Protein AF-0000000068717212 (afdb_homodimer)

Foldseek 3Di:
DPPLVVLLVLLCCQAPNPDPDHHQLRLCPPDALCLQCDDDPDPDDQGVQLLLQLLLVLLQVLLCVLVVHDDPPDDDDSCSSPNDDRDNDRVVVVVSSVSSVVSSVSSSVSSVPDDPVRCVPPCNVVSSVVSSVSSNVVSVVSNVSCVVVVNHDPPD/DPPLVVLLVLLCCQAPNPDPDHHQLRLCPPDALCLQCDDDPDPDDQGNQLLLQLLLVLLQVLLCVLVVHDDPPDDDDSCSSPNDDRDNDRVVVVVSSVSSVVSSVSSSVSSVPDDPVRCPPPCNVVSSVVSSVSSNVVSVVSNVSCVVVVNHDPPD

Nearest PDB structures (foldseek):
  8vig-assembly1_A  TM=6.885E-01  e=1.484E+00  Geminocystis sp.
  8vil-assembly2_B  TM=5.535E-01  e=6.857E-01  Crocosphaera subtropica ATCC 51142
  8vil-assembly2_B  TM=6.567E-01  e=5.509E-01  Crocosphaera subtropica ATCC 51142
  8vig-assembly1_A  TM=6.942E-01  e=1.029E+00  Geminocystis sp.
  1lki-assembly1_A  TM=2.574E-01  e=5.282E+00  Mus musculus

Solvent-accessible surface area (backbone atoms only — not comparable to full-atom values): 17329 Å² total; per-residue (Å²): 131,58,69,64,54,54,52,50,52,50,53,38,27,44,33,72,38,67,71,98,50,84,13,40,53,64,60,57,56,91,63,48,20,62,63,26,64,41,67,71,88,69,92,76,71,79,24,47,51,26,50,51,29,34,56,29,47,56,38,41,49,52,35,30,54,75,70,68,41,86,74,85,80,83,63,56,81,76,50,30,36,56,68,59,84,86,56,84,37,51,68,60,42,50,50,53,53,51,49,37,51,48,24,51,52,50,32,51,52,56,56,71,70,55,49,72,69,57,44,69,38,90,55,39,54,60,52,50,49,49,51,47,32,50,45,25,16,52,36,26,35,38,42,50,53,29,47,73,71,69,72,40,76,84,76,125,130,56,70,63,56,54,51,50,51,51,53,38,28,44,32,72,37,68,70,97,50,84,13,40,54,65,60,58,56,91,62,49,20,61,62,27,63,42,67,71,86,71,90,75,68,81,25,47,50,25,51,51,30,33,57,29,48,56,38,43,49,51,36,31,53,75,69,68,41,86,75,83,81,83,63,55,81,77,50,29,34,56,67,59,85,87,56,84,38,51,68,60,41,51,51,54,53,51,49,36,50,48,25,51,52,50,32,52,53,57,55,72,69,56,49,71,70,57,44,68,38,91,54,40,53,60,53,51,50,49,51,46,32,50,45,24,16,50,36,26,33,39,42,50,53,28,48,72,71,68,74,42,76,84,76,126

Sequence (312 aa):
MKRIDLLLNVLDSTFDKESWYAPFKHAIEGLTAEQAMWKPAGETTNTIWENVNHLTYYKERLAANLEGREWTHNLDGNDTFYLTKQSNNDTEWKEVVERSENAQRNLRQVLSAISERELEQNSLEGKLLDIMLHDAYHTGQIIQLRKMQGAWPSKRMKRIDLLLNVLDSTFDKESWYAPFKHAIEGLTAEQAMWKPAGETTNTIWENVNHLTYYKERLAANLEGREWTHNLDGNDTFYLTKQSNNDTEWKEVVERSENAQRNLRQVLSAISERELEQNSLEGKLLDIMLHDAYHTGQIIQLRKMQGAWPSKR

InterPro domains:
  IPR024775 Hercynine oxygenase, DinB-like domain [PF12867] (24-141)
  IPR034660 DinB/YfiT-like putative metalloenzymes [G3DSA:1.20.120.450] (4-150)
  IPR034660 DinB/YfiT-like putative metalloenzymes [SSF109854] (19-151)

Structure (mmCIF, N/CA/C/O backbone):
data_AF-0000000068717212-model_v1
#
loop_
_entity.id
_entity.type
_entity.pdbx_description
1 polymer 'DinB-like domain-containing protein'
#
loop_
_atom_site.group_PDB
_atom_site.id
_atom_site.type_symbol
_atom_site.label_atom_id
_atom_site.label_alt_id
_atom_site.label_comp_id
_atom_site.label_asym_id
_atom_site.label_entity_id
_atom_site.label_seq_id
_atom_site.pdbx_PDB_ins_code
_atom_site.Cartn_x
_atom_site.Cartn_y
_atom_site.Cartn_z
_atom_site.occupancy
_atom_site.B_iso_or_equiv
_atom_site.auth_seq_id
_atom_site.auth_comp_id
_atom_site.auth_asym_id
_atom_site.auth_atom_id
_atom_site.pdbx_PDB_model_num
ATOM 1 N N . MET A 1 1 ? -21.656 -6.84 11.664 1 62.59 1 MET A N 1
ATOM 2 C CA . MET A 1 1 ? -20.922 -5.59 11.82 1 62.59 1 MET A CA 1
ATOM 3 C C . MET A 1 1 ? -21.406 -4.543 10.82 1 62.59 1 MET A C 1
ATOM 5 O O . MET A 1 1 ? -21.719 -4.875 9.68 1 62.59 1 MET A O 1
ATOM 9 N N . LYS A 1 2 ? -21.672 -3.295 11.43 1 83.62 2 LYS A N 1
ATOM 10 C CA . LYS A 1 2 ? -22.016 -2.188 10.539 1 83.62 2 LYS A CA 1
ATOM 11 C C . LYS A 1 2 ? -20.891 -1.904 9.555 1 83.62 2 LYS A C 1
ATOM 13 O O . LYS A 1 2 ? -19.703 -2.096 9.875 1 83.62 2 LYS A O 1
ATOM 18 N N . ARG A 1 3 ? -21.266 -1.625 8.312 1 86 3 ARG A N 1
ATOM 19 C CA . ARG A 1 3 ? -20.312 -1.347 7.246 1 86 3 ARG A CA 1
ATOM 20 C C . ARG A 1 3 ? -19.297 -0.304 7.688 1 86 3 ARG A C 1
ATOM 22 O O . ARG A 1 3 ? -18.094 -0.446 7.414 1 86 3 ARG A O 1
ATOM 29 N N . ILE A 1 4 ? -19.781 0.672 8.414 1 91.19 4 ILE A N 1
ATOM 30 C CA . ILE A 1 4 ? -18.891 1.742 8.852 1 91.19 4 ILE A CA 1
ATOM 31 C C . ILE A 1 4 ? -17.891 1.196 9.867 1 91.19 4 ILE A C 1
ATOM 33 O O . ILE A 1 4 ? -16.734 1.632 9.906 1 91.19 4 ILE A O 1
ATOM 37 N N . ASP A 1 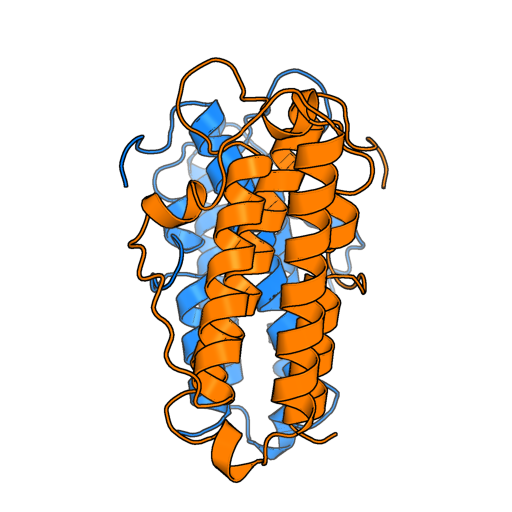5 ? -18.25 0.222 10.641 1 93.19 5 ASP A N 1
ATOM 38 C CA . ASP A 1 5 ? -17.328 -0.382 11.594 1 93.19 5 ASP A CA 1
ATOM 39 C C . ASP A 1 5 ? -16.203 -1.115 10.883 1 93.19 5 ASP A C 1
ATOM 41 O O . ASP A 1 5 ? -15.047 -1.073 11.328 1 93.19 5 ASP A O 1
ATOM 45 N N . LEU A 1 6 ? -16.547 -1.793 9.859 1 93.25 6 LEU A N 1
ATOM 46 C CA . LEU A 1 6 ? -15.531 -2.459 9.055 1 93.25 6 LEU A CA 1
ATOM 47 C C . LEU A 1 6 ? -14.547 -1.448 8.484 1 93.25 6 LEU A C 1
ATOM 49 O O . LEU A 1 6 ? -13.328 -1.644 8.578 1 93.25 6 LEU A O 1
ATOM 53 N N . LEU A 1 7 ? -15.047 -0.354 7.93 1 95.5 7 LEU A N 1
ATOM 54 C CA . LEU A 1 7 ? -14.188 0.657 7.324 1 95.5 7 LEU A CA 1
ATOM 55 C C . LEU A 1 7 ? -13.32 1.335 8.375 1 95.5 7 LEU A C 1
ATOM 57 O O . LEU A 1 7 ? -12.156 1.644 8.125 1 95.5 7 LEU A O 1
ATOM 61 N N . LEU A 1 8 ? -13.898 1.553 9.562 1 97 8 LEU A N 1
ATOM 62 C CA . LEU A 1 8 ? -13.125 2.139 10.648 1 97 8 LEU A CA 1
ATOM 63 C C . LEU A 1 8 ? -12.016 1.194 11.094 1 97 8 LEU A C 1
ATOM 65 O O . LEU A 1 8 ? -10.898 1.634 11.383 1 97 8 LEU A O 1
ATOM 69 N N . ASN A 1 9 ? -12.266 -0.061 11.141 1 96.75 9 ASN A N 1
ATOM 70 C CA . ASN A 1 9 ? -11.234 -1.041 11.469 1 96.75 9 ASN A CA 1
ATOM 71 C C . ASN A 1 9 ? -10.117 -1.053 10.43 1 96.75 9 ASN A C 1
ATOM 73 O O . ASN A 1 9 ? -8.945 -1.179 10.781 1 96.75 9 ASN A O 1
ATOM 77 N N . VAL A 1 10 ? -10.492 -0.964 9.188 1 97.81 10 VAL A N 1
ATOM 78 C CA . VAL A 1 10 ? -9.508 -0.914 8.117 1 97.81 10 VAL A CA 1
ATOM 79 C C . VAL A 1 10 ? -8.688 0.372 8.227 1 97.81 10 VAL A C 1
ATOM 81 O O . VAL A 1 10 ? -7.461 0.347 8.109 1 97.81 10 VAL A O 1
ATOM 84 N N . LEU A 1 11 ? -9.359 1.505 8.469 1 98.38 11 LEU A N 1
ATOM 85 C CA . LEU A 1 11 ? -8.664 2.771 8.68 1 98.38 11 LEU A CA 1
ATOM 86 C C . LEU A 1 11 ? -7.645 2.656 9.805 1 98.38 11 LEU A C 1
ATOM 88 O O . LEU A 1 11 ? -6.508 3.119 9.672 1 98.38 11 LEU A O 1
ATOM 92 N N . ASP A 1 12 ? -8.039 1.995 10.875 1 98.44 12 ASP A N 1
ATOM 93 C CA . ASP A 1 12 ? -7.145 1.78 12.016 1 98.44 12 ASP A CA 1
ATOM 94 C C . ASP A 1 12 ? -5.969 0.89 11.625 1 98.44 12 ASP A C 1
ATOM 96 O O . ASP A 1 12 ? -4.836 1.132 12.039 1 98.44 12 ASP A 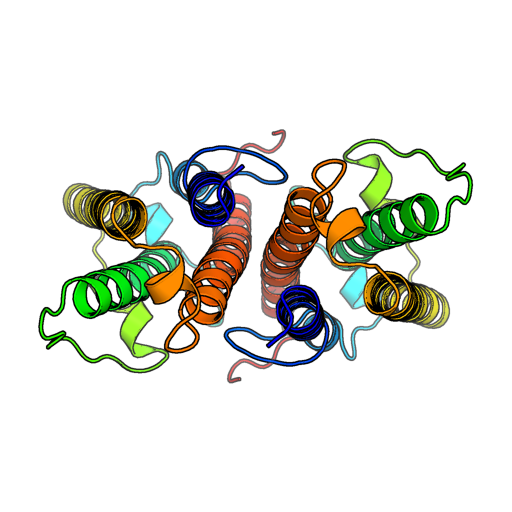O 1
ATOM 100 N N . SER A 1 13 ? -6.215 -0.102 10.828 1 98.44 13 SER A N 1
ATOM 101 C CA . SER A 1 13 ? -5.168 -1.047 10.461 1 98.44 13 SER A CA 1
ATOM 102 C C . SER A 1 13 ? -4.121 -0.387 9.562 1 98.44 13 SER A C 1
ATOM 104 O O . SER A 1 13 ? -2.955 -0.786 9.57 1 98.44 13 SER A O 1
ATOM 106 N N . THR A 1 14 ? -4.508 0.642 8.805 1 98.69 14 THR A N 1
ATOM 107 C CA . THR A 1 14 ? -3.543 1.336 7.961 1 98.69 14 THR A CA 1
ATOM 108 C C . THR A 1 14 ? -2.701 2.307 8.789 1 98.69 14 THR A C 1
ATOM 110 O O . THR A 1 14 ? -1.668 2.791 8.32 1 98.69 14 THR A O 1
ATOM 113 N N . PHE A 1 15 ? -3.139 2.576 10.039 1 98.69 15 PHE A N 1
ATOM 114 C CA . PHE A 1 15 ? -2.488 3.67 10.75 1 98.69 15 PHE A 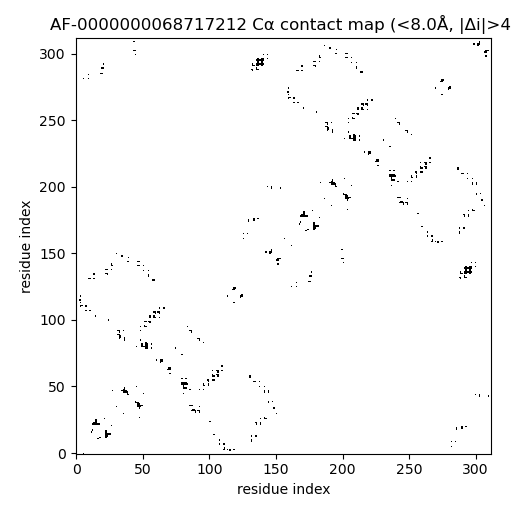CA 1
ATOM 115 C C . PHE A 1 15 ? -1.772 3.158 12 1 98.69 15 PHE A C 1
ATOM 117 O O . PHE A 1 15 ? -0.576 3.396 12.172 1 98.69 15 PHE A O 1
ATOM 124 N N . ASP A 1 16 ? -2.506 2.383 12.852 1 98 16 ASP A N 1
ATOM 125 C CA . ASP A 1 16 ? -1.791 2.088 14.094 1 98 16 ASP A CA 1
ATOM 126 C C . ASP A 1 16 ? -2.129 0.688 14.602 1 98 16 ASP A C 1
ATOM 128 O O . ASP A 1 16 ? -1.566 0.232 15.594 1 98 16 ASP A O 1
ATOM 132 N N . LYS A 1 17 ? -2.998 -0.017 13.961 1 97.69 17 LYS A N 1
ATOM 133 C CA . LYS A 1 17 ? -3.324 -1.392 14.328 1 97.69 17 LYS A CA 1
ATOM 134 C C . LYS A 1 17 ? -2.785 -2.381 13.297 1 97.69 17 LYS A C 1
ATOM 136 O O . LYS A 1 17 ? -3.412 -2.607 12.266 1 97.69 17 LYS A O 1
ATOM 141 N N . GLU A 1 18 ? -1.758 -3.021 13.734 1 96.62 18 GLU A N 1
ATOM 142 C CA . GLU A 1 18 ? -1.082 -3.896 12.781 1 96.62 18 GLU A CA 1
ATOM 143 C C . GLU A 1 18 ? -1.973 -5.066 12.383 1 96.62 18 GLU A C 1
ATOM 145 O O . GLU A 1 18 ? -2.643 -5.664 13.227 1 96.62 18 GLU A O 1
ATOM 150 N N . SER A 1 19 ? -2.047 -5.332 11.133 1 94.56 19 SER A N 1
ATOM 151 C CA . SER A 1 19 ? -2.693 -6.508 10.555 1 94.56 19 SER A CA 1
ATOM 152 C C . SER A 1 19 ? -1.733 -7.289 9.664 1 94.56 19 SER A C 1
ATOM 154 O O . SER A 1 19 ? -0.83 -7.965 10.164 1 94.56 19 SER A O 1
ATOM 156 N N . TRP A 1 20 ? -1.773 -7.047 8.312 1 94.38 20 TRP A N 1
ATOM 157 C CA . TRP A 1 20 ? -0.958 -7.832 7.391 1 94.38 20 TRP A CA 1
ATOM 158 C C . TRP A 1 20 ? 0.403 -7.18 7.176 1 94.38 20 TRP A C 1
ATOM 160 O O . TRP A 1 20 ? 1.32 -7.805 6.641 1 94.38 20 TRP A O 1
ATOM 170 N N . TYR A 1 21 ? 0.558 -5.965 7.59 1 95.81 21 TYR A N 1
ATOM 171 C CA . TYR A 1 21 ? 1.812 -5.23 7.469 1 95.81 21 TYR A CA 1
ATOM 172 C C . TYR A 1 21 ? 1.95 -4.203 8.586 1 95.81 21 TYR A C 1
ATOM 174 O O . TYR A 1 21 ? 0.974 -3.885 9.273 1 95.81 21 TYR A O 1
ATOM 182 N N . ALA A 1 22 ? 3.172 -3.748 8.805 1 96 22 ALA A N 1
ATOM 183 C CA . ALA A 1 22 ? 3.387 -2.691 9.797 1 96 22 ALA A CA 1
ATOM 184 C C . ALA A 1 22 ? 2.658 -1.411 9.391 1 96 22 ALA A C 1
ATOM 186 O O . ALA A 1 22 ? 2.842 -0.907 8.281 1 96 22 ALA A O 1
ATOM 187 N N . PRO A 1 23 ? 1.836 -0.852 10.273 1 98 23 PRO A N 1
ATOM 188 C CA . PRO A 1 23 ? 1.044 0.325 9.906 1 98 23 PRO A CA 1
ATOM 189 C C . PRO A 1 23 ? 1.87 1.609 9.883 1 98 23 PRO A C 1
ATOM 191 O O . PRO A 1 23 ? 3.043 1.6 10.266 1 98 23 PRO A O 1
ATOM 194 N N . PHE A 1 24 ? 1.269 2.672 9.383 1 98.81 24 PHE A N 1
ATOM 195 C CA . PHE A 1 24 ? 1.909 3.949 9.094 1 98.81 24 PHE A CA 1
ATOM 196 C C . PHE A 1 24 ? 2.588 4.508 10.336 1 98.81 24 PHE A C 1
ATOM 198 O O . PHE A 1 24 ? 3.746 4.93 10.289 1 98.81 24 PHE A O 1
ATOM 205 N N . LYS A 1 25 ? 1.892 4.504 11.43 1 98.5 25 LYS A N 1
ATOM 206 C CA . LYS A 1 25 ? 2.443 5.078 12.656 1 98.5 25 LYS A CA 1
ATOM 207 C C . LYS A 1 25 ? 3.713 4.348 13.086 1 98.5 25 LYS A C 1
ATOM 209 O O . LYS A 1 25 ? 4.688 4.977 13.5 1 98.5 25 LYS A O 1
ATOM 214 N N . HIS A 1 26 ? 3.752 3.043 13 1 97.31 26 HIS A N 1
ATOM 215 C CA . HIS A 1 26 ? 4.945 2.262 13.297 1 97.31 26 HIS A CA 1
ATOM 216 C C . HIS A 1 26 ? 6.07 2.574 12.312 1 97.31 26 HIS A C 1
ATOM 218 O O . HIS A 1 26 ? 7.238 2.635 12.695 1 97.31 26 HIS A O 1
ATOM 224 N N . ALA A 1 27 ? 5.723 2.752 11.086 1 97.81 27 ALA A N 1
ATOM 225 C CA . ALA A 1 27 ? 6.699 2.996 10.031 1 97.81 27 ALA A CA 1
ATOM 226 C C . ALA A 1 27 ? 7.473 4.289 10.281 1 97.81 27 ALA A C 1
ATOM 228 O O . ALA A 1 27 ? 8.633 4.41 9.891 1 97.81 27 ALA A O 1
ATOM 229 N N . ILE A 1 28 ? 6.883 5.242 10.945 1 98.31 28 ILE A N 1
ATOM 230 C CA . ILE A 1 28 ? 7.57 6.527 11.062 1 98.31 28 ILE A CA 1
ATOM 231 C C . ILE A 1 28 ? 8.031 6.73 12.5 1 98.31 28 ILE A C 1
ATOM 233 O O . ILE A 1 28 ? 8.602 7.77 12.836 1 98.31 28 ILE A O 1
ATOM 237 N N . GLU A 1 29 ? 7.738 5.777 13.336 1 96.88 29 GLU A N 1
ATOM 238 C CA . GLU A 1 29 ? 8.047 5.887 14.758 1 96.88 29 GLU A CA 1
ATOM 239 C C . GLU A 1 29 ? 9.547 6.02 14.992 1 96.88 29 GLU A C 1
ATOM 241 O O . GLU A 1 29 ? 10.344 5.289 14.383 1 96.88 29 GLU A O 1
ATOM 246 N N . GLY A 1 30 ? 9.953 7.02 15.812 1 96.38 30 GLY A N 1
ATOM 247 C CA . GLY A 1 30 ? 11.312 7.105 16.297 1 96.38 30 GLY A CA 1
ATOM 248 C C . GLY A 1 30 ? 12.266 7.754 15.312 1 96.38 30 GLY A C 1
ATOM 249 O O . GLY A 1 30 ? 13.477 7.793 15.539 1 96.38 30 GLY A O 1
ATOM 250 N N . LEU A 1 31 ? 11.797 8.258 14.234 1 98.06 31 LEU A N 1
ATOM 251 C CA . LEU A 1 31 ? 12.656 8.883 13.234 1 98.06 31 LEU A CA 1
ATOM 252 C C . LEU A 1 31 ? 13.07 10.281 13.68 1 98.06 31 LEU A C 1
ATOM 254 O O . LEU A 1 31 ? 12.258 11.031 14.227 1 98.06 31 LEU A O 1
ATOM 258 N N . THR A 1 32 ? 14.336 10.633 13.414 1 98.5 32 THR A N 1
ATOM 259 C CA . THR A 1 32 ? 14.805 12.008 13.531 1 98.5 32 THR A CA 1
ATOM 260 C C . THR A 1 32 ? 14.453 12.805 12.273 1 98.5 32 THR A C 1
ATOM 262 O O . THR A 1 32 ? 14.094 12.234 11.25 1 98.5 32 THR A O 1
ATOM 265 N N . ALA A 1 33 ? 14.539 14.125 12.43 1 98.56 33 ALA A N 1
ATOM 266 C CA . ALA A 1 33 ? 14.336 14.984 11.266 1 98.56 33 ALA A CA 1
ATOM 267 C C . ALA A 1 33 ? 15.305 14.625 10.141 1 98.56 33 ALA A C 1
ATOM 269 O O . ALA A 1 33 ? 14.922 14.57 8.969 1 98.56 33 ALA A O 1
ATOM 270 N N . GLU A 1 34 ? 16.531 14.383 10.484 1 98.12 34 GLU A N 1
ATOM 271 C CA . GLU A 1 34 ? 17.562 14.016 9.516 1 98.12 34 GLU A CA 1
ATOM 272 C C . GLU A 1 34 ? 17.172 12.742 8.766 1 98.12 34 GLU A C 1
ATOM 274 O O . GLU A 1 34 ? 17.312 12.672 7.539 1 98.12 34 GLU A O 1
ATOM 279 N N . GLN A 1 35 ? 16.672 11.781 9.43 1 97.5 35 GLN A N 1
ATOM 280 C CA . GLN A 1 35 ? 16.25 10.523 8.82 1 97.5 35 GLN A CA 1
ATOM 281 C C . GLN A 1 35 ? 15.016 10.727 7.945 1 97.5 35 GLN A C 1
ATOM 283 O O . GLN A 1 35 ? 14.891 10.109 6.887 1 97.5 35 GLN A O 1
ATOM 288 N N . ALA A 1 36 ? 14.125 11.578 8.406 1 98.31 36 ALA A N 1
ATOM 289 C CA . ALA A 1 36 ? 12.883 11.844 7.676 1 98.31 36 ALA A CA 1
ATOM 290 C C . ALA A 1 36 ? 13.172 12.555 6.359 1 98.31 36 ALA A C 1
ATOM 292 O O . ALA A 1 36 ? 12.453 12.367 5.375 1 98.31 36 ALA A O 1
ATOM 293 N N . MET A 1 37 ? 14.258 13.305 6.273 1 96.81 37 MET A N 1
ATOM 294 C CA . MET A 1 37 ? 14.578 14.094 5.09 1 96.81 37 MET A CA 1
ATOM 295 C C . MET A 1 37 ? 15.555 13.352 4.188 1 96.81 37 MET A C 1
ATOM 297 O O . MET A 1 37 ? 15.844 13.797 3.076 1 96.81 37 MET A O 1
ATOM 301 N N . TRP A 1 38 ? 15.961 12.25 4.641 1 94.12 38 TRP A N 1
ATOM 302 C CA . TRP A 1 38 ? 16.984 11.5 3.93 1 94.12 38 TRP A CA 1
ATOM 303 C C . TRP A 1 38 ? 16.453 10.945 2.617 1 94.12 38 TRP A C 1
ATOM 305 O O . TRP A 1 38 ? 15.297 10.508 2.547 1 94.12 38 TRP A O 1
ATOM 315 N N . LYS A 1 39 ? 17.266 10.914 1.608 1 88.5 39 LYS A N 1
ATOM 316 C CA . LYS A 1 39 ? 16.969 10.242 0.347 1 88.5 39 LYS A CA 1
ATOM 317 C C . LYS A 1 39 ? 18.203 9.539 -0.217 1 88.5 39 LYS A C 1
ATOM 319 O O . LYS A 1 39 ? 19.328 10 -0.027 1 88.5 39 LYS A O 1
ATOM 324 N N . PRO A 1 40 ? 17.906 8.352 -0.81 1 82.56 40 PRO A N 1
ATOM 325 C CA . PRO A 1 40 ? 19.031 7.68 -1.445 1 82.56 40 PRO A CA 1
ATOM 326 C C . PRO A 1 40 ? 19.672 8.508 -2.561 1 82.56 40 PRO A C 1
ATOM 328 O O . PRO A 1 40 ? 19 9.383 -3.135 1 82.56 40 PRO A O 1
ATOM 331 N N . ALA A 1 41 ? 20.969 8.266 -2.695 1 76.19 41 ALA A N 1
ATOM 332 C CA . ALA A 1 41 ? 21.656 8.953 -3.777 1 76.19 41 ALA A CA 1
ATOM 333 C C . ALA A 1 41 ? 20.953 8.727 -5.113 1 76.19 41 ALA A C 1
ATOM 335 O O . ALA A 1 41 ? 20.5 7.617 -5.402 1 76.19 41 ALA A O 1
ATOM 336 N N . GLY A 1 42 ? 20.906 9.688 -5.906 1 64.75 42 GLY A N 1
ATOM 337 C CA . GLY A 1 42 ? 20.234 9.625 -7.195 1 64.75 42 GLY A CA 1
ATOM 338 C C . GLY A 1 42 ? 18.75 9.906 -7.105 1 64.75 42 GLY A C 1
ATOM 339 O O . GLY A 1 42 ? 18.141 9.75 -6.043 1 64.75 42 GLY A O 1
ATOM 340 N N . GLU A 1 43 ? 18.141 11.125 -7.594 1 61.62 43 GLU A N 1
ATOM 341 C CA . GLU A 1 43 ? 16.938 11.953 -7.504 1 61.62 43 GLU A CA 1
ATOM 342 C C . GLU A 1 43 ? 15.688 11.156 -7.879 1 61.62 43 GLU A C 1
ATOM 344 O O . GLU A 1 43 ? 14.57 11.68 -7.816 1 61.62 43 GLU A O 1
ATOM 349 N N . THR A 1 44 ? 15.211 9.844 -7.074 1 74.31 44 THR A N 1
ATOM 350 C CA . THR A 1 44 ? 13.914 9.695 -7.723 1 74.31 44 THR A CA 1
ATOM 351 C C . THR A 1 44 ? 12.844 9.312 -6.707 1 74.31 44 THR A C 1
ATOM 353 O O . THR A 1 44 ? 11.695 9.055 -7.074 1 74.31 44 THR A O 1
ATOM 356 N N . THR A 1 45 ? 13.195 9.398 -5.41 1 85.06 45 THR A N 1
ATOM 357 C CA . THR A 1 45 ? 12.172 9.016 -4.449 1 85.06 45 THR A CA 1
ATOM 358 C C . THR A 1 45 ? 11.812 10.18 -3.539 1 85.06 45 THR A C 1
ATOM 360 O O . THR A 1 45 ? 12.633 11.078 -3.324 1 85.06 45 THR A O 1
ATOM 363 N N . ASN A 1 46 ? 10.594 10.305 -3.117 1 92.81 46 ASN A N 1
ATOM 364 C CA . ASN A 1 46 ? 10.195 11.234 -2.066 1 92.81 46 ASN A CA 1
ATOM 365 C C . ASN A 1 46 ? 10.773 10.828 -0.712 1 92.81 46 ASN A C 1
ATOM 367 O O . ASN A 1 46 ? 10.945 9.641 -0.436 1 92.81 46 ASN A O 1
ATOM 371 N N . THR A 1 47 ? 11.117 11.828 0.119 1 96.31 47 THR A N 1
ATOM 372 C CA . THR A 1 47 ? 11.562 11.547 1.48 1 96.31 47 THR A CA 1
ATOM 373 C C . THR A 1 47 ? 10.406 11.039 2.336 1 96.31 47 THR A C 1
ATOM 375 O O . THR A 1 47 ? 9.242 11.102 1.921 1 96.31 47 THR A O 1
ATOM 378 N N . ILE A 1 48 ? 10.742 10.484 3.488 1 97.94 48 ILE A N 1
ATOM 379 C CA . ILE A 1 48 ? 9.711 10.086 4.438 1 97.94 48 ILE A CA 1
ATOM 380 C C . ILE A 1 48 ? 8.883 11.305 4.836 1 97.94 48 ILE A C 1
ATOM 382 O O . ILE A 1 48 ? 7.648 11.242 4.867 1 97.94 48 ILE A O 1
ATOM 386 N N . TRP A 1 49 ? 9.523 12.484 5.098 1 98.56 49 TRP A N 1
ATOM 387 C CA . TRP A 1 49 ? 8.852 13.734 5.434 1 98.56 49 TRP A CA 1
ATOM 388 C C . TRP A 1 49 ? 7.824 14.109 4.367 1 98.56 49 TRP A C 1
ATOM 390 O O . TRP A 1 49 ? 6.672 14.414 4.688 1 98.56 49 TRP A O 1
ATOM 400 N N . GLU A 1 50 ? 8.211 14.016 3.158 1 97.5 50 GLU A N 1
ATOM 401 C CA . GLU A 1 50 ? 7.332 14.352 2.039 1 97.5 50 GLU A CA 1
ATOM 402 C C . GLU A 1 50 ? 6.137 13.406 1.97 1 97.5 50 GLU A C 1
ATOM 404 O O . GLU A 1 50 ? 5.004 13.844 1.752 1 97.5 50 GLU A O 1
ATOM 409 N N . ASN A 1 51 ? 6.391 12.117 2.121 1 98 51 ASN A N 1
ATOM 410 C CA . ASN A 1 51 ? 5.305 11.148 2.09 1 98 51 ASN A CA 1
ATOM 411 C C . ASN A 1 51 ? 4.316 11.375 3.23 1 98 51 ASN A C 1
ATOM 413 O O . ASN A 1 51 ? 3.104 11.25 3.041 1 98 51 ASN A O 1
ATOM 417 N N . VAL A 1 52 ? 4.793 11.68 4.434 1 98.75 52 VAL A N 1
ATOM 418 C CA . VAL A 1 52 ? 3.922 11.945 5.57 1 98.75 52 VAL A CA 1
ATOM 419 C C . VAL A 1 52 ? 3.033 13.148 5.273 1 98.75 52 VAL A C 1
ATOM 421 O O . VAL A 1 52 ? 1.827 13.117 5.527 1 98.75 52 VAL A O 1
ATOM 424 N N . ASN A 1 53 ? 3.65 14.227 4.695 1 98.56 53 ASN A N 1
ATOM 425 C CA . ASN A 1 53 ? 2.881 15.398 4.277 1 98.56 53 ASN A CA 1
ATOM 426 C C . ASN A 1 53 ? 1.768 15.016 3.305 1 98.56 53 ASN A C 1
ATOM 428 O O . ASN A 1 53 ? 0.619 15.422 3.477 1 98.56 53 ASN A O 1
ATOM 432 N N . HIS A 1 54 ? 2.135 14.281 2.361 1 98.31 54 HIS A N 1
ATOM 433 C CA . HIS A 1 54 ? 1.245 13.875 1.281 1 98.31 54 HIS A CA 1
ATOM 434 C C . HIS A 1 54 ? 0.042 13.102 1.819 1 98.31 54 HIS A C 1
ATOM 436 O O . HIS A 1 54 ? -1.102 13.414 1.472 1 98.31 54 HIS A O 1
ATOM 442 N N . LEU A 1 55 ? 0.281 12.148 2.699 1 98.38 55 LEU A N 1
ATOM 443 C CA . LEU A 1 55 ? -0.777 11.328 3.279 1 98.38 55 LEU A CA 1
ATOM 444 C C . LEU A 1 55 ? -1.651 12.156 4.219 1 98.38 55 LEU A C 1
ATOM 446 O O . LEU A 1 55 ? -2.873 11.984 4.238 1 98.38 55 LEU A O 1
ATOM 450 N N . THR A 1 56 ? -1.038 13.031 4.98 1 98.5 56 THR A N 1
ATOM 451 C CA . THR A 1 56 ? -1.751 13.898 5.914 1 98.5 56 THR A CA 1
ATOM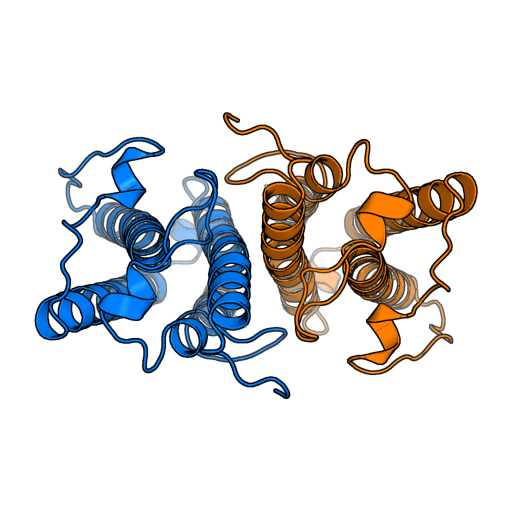 452 C C . THR A 1 56 ? -2.732 14.797 5.172 1 98.5 56 THR A C 1
ATOM 454 O O . THR A 1 56 ? -3.885 14.945 5.586 1 98.5 56 THR A O 1
ATOM 457 N N . TYR A 1 57 ? -2.297 15.312 4.078 1 98.44 57 TYR A N 1
ATOM 458 C CA . TYR A 1 57 ? -3.08 16.281 3.311 1 98.44 57 TYR A CA 1
ATOM 459 C C . TYR A 1 57 ? -4.43 15.688 2.912 1 98.44 57 TYR A C 1
ATOM 461 O O . TYR A 1 57 ? -5.473 16.312 3.123 1 98.44 57 TYR A O 1
ATOM 469 N N . TYR A 1 58 ? -4.445 14.539 2.373 1 97.25 58 TYR A N 1
ATOM 470 C CA . TYR A 1 58 ? -5.668 13.977 1.819 1 97.25 58 TYR A CA 1
ATOM 471 C C . TYR A 1 58 ? -6.633 13.57 2.93 1 97.25 58 TYR A C 1
ATOM 473 O O . TYR A 1 58 ? -7.852 13.656 2.764 1 97.25 58 TYR A O 1
ATOM 481 N N . LYS A 1 59 ? -6.102 13.148 4.094 1 98.06 59 LYS A N 1
ATOM 482 C CA . LYS A 1 59 ? -6.973 12.852 5.223 1 98.06 59 LYS A CA 1
ATOM 483 C C . LYS A 1 59 ? -7.621 14.117 5.77 1 98.06 59 LYS A C 1
ATOM 485 O O . LYS A 1 59 ? -8.812 14.125 6.09 1 98.06 59 LYS A O 1
ATOM 490 N N . GLU A 1 60 ? -6.809 15.164 5.871 1 98 60 GLU A N 1
ATOM 491 C CA . GLU A 1 60 ? -7.352 16.438 6.336 1 98 60 GLU A CA 1
ATOM 492 C C . GLU A 1 60 ? -8.43 16.953 5.391 1 98 60 GLU A C 1
ATOM 494 O O . GLU A 1 60 ? -9.484 17.406 5.832 1 98 60 GLU A O 1
ATOM 499 N N . ARG A 1 61 ? -8.148 16.891 4.137 1 97.12 61 ARG A N 1
ATOM 500 C CA . ARG A 1 61 ? -9.102 17.375 3.143 1 97.12 61 ARG A CA 1
ATOM 501 C C . ARG A 1 61 ? -10.406 16.578 3.201 1 97.12 61 ARG A C 1
ATOM 503 O O . ARG A 1 61 ? -11.492 17.172 3.18 1 97.12 61 ARG A O 1
ATOM 510 N N . LEU A 1 62 ? -10.312 15.281 3.242 1 96 62 LEU A N 1
ATOM 511 C CA . LEU A 1 62 ? -11.523 14.469 3.297 1 96 62 LEU A CA 1
ATOM 512 C C . LEU A 1 62 ? -12.32 14.766 4.559 1 96 62 LEU A C 1
ATOM 514 O O . LEU A 1 62 ? -13.547 14.906 4.508 1 96 62 LEU A O 1
ATOM 518 N N . ALA A 1 63 ? -11.641 14.844 5.703 1 97 63 ALA A N 1
ATOM 519 C CA . ALA A 1 63 ? -12.328 15.148 6.961 1 97 63 ALA A CA 1
ATOM 520 C C . ALA A 1 63 ? -13.039 16.5 6.887 1 97 63 ALA A C 1
ATOM 522 O O . ALA A 1 63 ? -14.195 16.609 7.293 1 97 63 ALA A O 1
ATOM 523 N N . ALA A 1 64 ? -12.336 17.469 6.371 1 96.81 64 ALA A N 1
ATOM 524 C CA . ALA A 1 64 ? -12.938 18.797 6.23 1 96.81 64 ALA A CA 1
ATOM 525 C C . ALA A 1 64 ? -14.195 18.734 5.371 1 96.81 64 ALA A C 1
ATOM 527 O O . ALA A 1 64 ? -15.227 19.312 5.734 1 96.81 64 ALA A O 1
ATOM 528 N N . ASN A 1 65 ? -14.133 18.062 4.246 1 94.06 65 ASN A N 1
ATOM 529 C CA . ASN A 1 65 ? -15.281 17.938 3.35 1 94.06 65 ASN A CA 1
ATOM 530 C C . ASN A 1 65 ? -16.453 17.234 4.035 1 94.06 65 ASN A C 1
ATOM 532 O O . ASN A 1 65 ? -17.594 17.656 3.883 1 94.06 65 ASN A O 1
ATOM 536 N N . LEU A 1 66 ? -16.188 16.234 4.793 1 93.88 66 LEU A N 1
ATOM 537 C CA . LEU A 1 66 ? -17.234 15.484 5.473 1 93.88 66 LEU A CA 1
ATOM 538 C C . LEU A 1 66 ? -17.875 16.312 6.574 1 93.88 66 LEU A C 1
ATOM 540 O O . LEU A 1 66 ? -19.062 16.125 6.887 1 93.88 66 LEU A O 1
ATOM 544 N N . GLU A 1 67 ? -17.141 17.219 7.129 1 94.75 67 GLU A N 1
ATOM 545 C CA . GLU A 1 67 ? -17.641 18.094 8.188 1 94.75 67 GLU A CA 1
ATOM 546 C C . GLU A 1 67 ? -18.375 19.297 7.605 1 94.75 67 GLU A C 1
ATOM 548 O O . GLU A 1 67 ? -18.969 20.078 8.344 1 94.75 67 GLU A O 1
ATOM 553 N N . GLY A 1 68 ? -18.266 19.438 6.34 1 93.25 68 GLY A N 1
ATOM 554 C CA . GLY A 1 68 ? -18.891 20.594 5.707 1 93.25 68 GLY A CA 1
ATOM 555 C C . GLY A 1 68 ? -18.062 21.859 5.816 1 93.25 68 GLY A C 1
ATOM 556 O O . GLY A 1 68 ? -18.578 22.953 5.602 1 93.25 68 GLY A O 1
ATOM 557 N N . ARG A 1 69 ? -16.891 21.656 6.207 1 95.38 69 ARG A N 1
ATOM 558 C CA . ARG A 1 69 ? -15.984 22.812 6.273 1 95.38 69 ARG A CA 1
ATOM 559 C C . ARG A 1 69 ? -15.359 23.094 4.91 1 95.38 69 ARG A C 1
ATOM 561 O O . ARG A 1 69 ? -15.031 22.156 4.168 1 95.38 69 ARG A O 1
ATOM 568 N N . GLU A 1 70 ? -15.203 24.359 4.633 1 93.69 70 GLU A N 1
ATOM 569 C CA . GLU A 1 70 ? -14.492 24.734 3.414 1 93.69 70 GLU A CA 1
ATOM 570 C C . GLU A 1 70 ? -13.016 24.344 3.5 1 93.69 70 GLU A C 1
ATOM 572 O O . GLU A 1 70 ? -12.359 24.625 4.508 1 93.69 70 GLU A O 1
ATOM 577 N N . TRP A 1 71 ? -12.539 23.594 2.523 1 92.88 71 TRP A N 1
ATOM 578 C CA . TRP A 1 71 ? -11.117 23.297 2.416 1 92.88 71 TRP A CA 1
ATOM 579 C C . TRP A 1 71 ? -10.406 24.328 1.551 1 92.88 71 TRP A C 1
ATOM 581 O O . TRP A 1 71 ? -10.57 24.344 0.328 1 92.88 71 TRP A O 1
ATOM 591 N N . THR A 1 72 ? -9.578 25.219 2.18 1 91.06 72 THR A N 1
ATOM 592 C CA . THR A 1 72 ? -9.016 26.375 1.495 1 91.06 72 THR A CA 1
ATOM 593 C C . THR A 1 72 ? -7.562 26.109 1.099 1 91.06 72 THR A C 1
ATOM 595 O O . THR A 1 72 ? -6.93 26.938 0.447 1 91.06 72 THR A O 1
ATOM 598 N N . HIS A 1 73 ? -7.027 25.062 1.483 1 90.38 73 HIS A N 1
ATOM 599 C CA . HIS A 1 73 ? -5.645 24.719 1.167 1 90.38 73 HIS A CA 1
ATOM 600 C C . HIS A 1 73 ? -5.574 23.75 -0.006 1 90.38 73 HIS A C 1
ATOM 602 O O . HIS A 1 73 ? -5.141 22.609 0.156 1 90.38 73 HIS A O 1
ATOM 608 N N . ASN A 1 74 ? -5.887 24.219 -1.226 1 91.94 74 ASN A N 1
ATOM 609 C CA . ASN A 1 74 ? -5.938 23.344 -2.398 1 91.94 74 ASN A CA 1
ATOM 610 C C . ASN A 1 74 ? -4.555 23.156 -3.02 1 91.94 74 ASN A C 1
ATOM 612 O O . ASN A 1 74 ? -3.961 24.125 -3.518 1 91.94 74 ASN A O 1
ATOM 616 N N . LEU A 1 75 ? -4.043 22.047 -2.855 1 91.44 75 LEU A N 1
ATOM 617 C CA . LEU A 1 75 ? -2.787 21.641 -3.479 1 91.44 75 LEU A CA 1
ATOM 618 C C . LEU A 1 75 ? -3.023 20.562 -4.531 1 91.44 75 LEU A C 1
ATOM 620 O O . LEU A 1 75 ? -4.02 19.844 -4.473 1 91.44 75 LEU A O 1
ATOM 624 N N . ASP A 1 76 ? -2.24 20.625 -5.469 1 83.75 76 ASP A N 1
ATOM 625 C CA . ASP A 1 76 ? -2.414 19.609 -6.492 1 83.75 76 ASP A CA 1
ATOM 626 C C . ASP A 1 76 ? -1.202 18.672 -6.547 1 83.75 76 ASP A C 1
ATOM 628 O O . ASP A 1 76 ? -0.069 19.109 -6.336 1 83.75 76 ASP A O 1
ATOM 632 N N . GLY A 1 77 ? -1.537 17.422 -6.852 1 80.62 77 GLY A N 1
ATOM 633 C CA . GLY A 1 77 ? -0.55 16.406 -7.18 1 80.62 77 GLY A CA 1
ATOM 634 C C . GLY A 1 77 ? 0.663 16.438 -6.27 1 80.62 77 GLY A C 1
ATOM 635 O O . GLY A 1 77 ? 0.539 16.266 -5.055 1 80.62 77 GLY A O 1
ATOM 636 N N . ASN A 1 78 ? 1.842 16.844 -6.883 1 86.81 78 ASN A N 1
ATOM 637 C CA . ASN A 1 78 ? 3.16 16.797 -6.258 1 86.81 78 ASN A CA 1
ATOM 638 C C . ASN A 1 78 ? 3.316 17.875 -5.191 1 86.81 78 ASN A C 1
ATOM 640 O O . ASN A 1 78 ? 4.137 17.75 -4.281 1 86.81 78 ASN A O 1
ATOM 644 N N . ASP A 1 79 ? 2.418 18.891 -5.207 1 94.25 79 ASP A N 1
ATOM 645 C CA . ASP A 1 79 ? 2.518 19.953 -4.219 1 94.25 79 ASP A CA 1
ATOM 646 C C . ASP A 1 79 ? 2.137 19.453 -2.826 1 94.25 79 ASP A C 1
ATOM 648 O O . ASP A 1 79 ? 2.543 20.047 -1.82 1 94.25 79 ASP A O 1
ATOM 652 N N . THR A 1 80 ? 1.387 18.375 -2.746 1 96.19 80 THR A N 1
ATOM 653 C CA . THR A 1 80 ? 0.925 17.859 -1.465 1 96.19 80 THR A CA 1
ATOM 654 C C . THR A 1 80 ? 2.084 17.25 -0.676 1 96.19 80 THR A C 1
ATOM 656 O O . THR A 1 80 ? 1.995 17.094 0.542 1 96.19 80 THR A O 1
ATOM 659 N N . PHE A 1 81 ? 3.162 16.953 -1.367 1 96.31 81 PHE A N 1
ATOM 660 C CA . PHE A 1 81 ? 4.344 16.406 -0.701 1 96.31 81 PHE A CA 1
ATOM 661 C C . PHE A 1 81 ? 5.074 17.5 0.073 1 96.31 81 PHE A C 1
ATOM 663 O O . PHE A 1 81 ? 5.906 17.203 0.934 1 96.31 81 PHE A O 1
ATOM 670 N N . TYR A 1 82 ? 4.715 18.75 -0.211 1 95.69 82 TYR A N 1
ATOM 671 C CA . TYR A 1 82 ? 5.402 19.891 0.377 1 95.69 82 TYR A CA 1
ATOM 672 C C . TYR A 1 82 ? 4.453 20.703 1.249 1 95.69 82 TYR A C 1
ATOM 674 O O . TYR A 1 82 ? 4.531 21.938 1.282 1 95.69 82 TYR A O 1
ATOM 682 N N . LEU A 1 83 ? 3.586 20 1.893 1 95.81 83 LEU A N 1
ATOM 683 C CA . LEU A 1 83 ? 2.631 20.609 2.809 1 95.81 83 LEU A CA 1
ATOM 684 C C . LEU A 1 83 ? 3.352 21.422 3.881 1 95.81 83 LEU A C 1
ATOM 686 O O . LEU A 1 83 ? 2.844 22.453 4.336 1 95.81 83 LEU A O 1
ATOM 690 N N . THR A 1 84 ? 4.453 21.016 4.367 1 96.56 84 THR A N 1
ATOM 691 C CA . THR A 1 84 ? 5.324 21.75 5.289 1 96.56 84 THR A CA 1
ATOM 692 C C . THR A 1 84 ? 6.754 21.797 4.754 1 96.56 84 THR A C 1
ATOM 694 O O . THR A 1 84 ? 7.16 20.938 3.973 1 96.56 84 THR A O 1
ATOM 697 N N . LYS A 1 85 ? 7.457 22.781 5.207 1 96.5 85 LYS A N 1
ATOM 698 C CA . LYS A 1 85 ? 8.875 22.891 4.871 1 96.5 85 LYS A CA 1
ATOM 699 C C . LYS A 1 85 ? 9.703 21.906 5.695 1 96.5 85 LYS A C 1
ATOM 701 O O . LYS A 1 85 ? 9.516 21.797 6.906 1 96.5 85 LYS A O 1
ATOM 706 N N . GLN A 1 86 ? 10.5 21.188 4.941 1 96.31 86 GLN A N 1
ATOM 707 C CA . GLN A 1 86 ? 11.398 20.281 5.648 1 96.31 86 GLN A CA 1
ATOM 708 C C . GLN A 1 86 ? 12.523 21.047 6.336 1 96.31 86 GLN A C 1
ATOM 710 O O . GLN A 1 86 ? 12.992 22.062 5.824 1 96.31 86 GLN A O 1
ATOM 715 N N . SER A 1 87 ? 12.898 20.547 7.566 1 96.25 87 SER A N 1
ATOM 716 C CA . SER A 1 87 ? 14 21.125 8.328 1 96.25 87 SER A CA 1
ATOM 717 C C . SER A 1 87 ? 14.719 20.062 9.164 1 96.25 87 SER A C 1
ATOM 719 O O . SER A 1 87 ? 14.148 19.016 9.469 1 96.25 87 SER A O 1
ATOM 721 N N . ASN A 1 88 ? 15.977 20.328 9.422 1 96.69 88 ASN A N 1
ATOM 722 C CA . ASN A 1 88 ? 16.734 19.422 10.273 1 96.69 88 ASN A CA 1
ATOM 723 C C . ASN A 1 88 ? 16.469 19.688 11.75 1 96.69 88 ASN A C 1
ATOM 725 O O . ASN A 1 88 ? 17.375 19.594 12.578 1 96.69 88 ASN A O 1
ATOM 729 N N . ASN A 1 89 ? 15.312 20.031 12.031 1 97.94 89 ASN A N 1
ATOM 730 C CA . ASN A 1 89 ? 14.859 20.312 13.383 1 97.94 89 ASN A CA 1
ATOM 731 C C . ASN A 1 89 ? 13.867 19.25 13.875 1 97.94 89 ASN A C 1
ATOM 733 O O . ASN A 1 89 ? 12.742 19.172 13.375 1 97.94 89 ASN A O 1
ATOM 737 N N . ASP A 1 90 ? 14.195 18.531 14.93 1 98.38 90 ASP A N 1
ATOM 738 C CA . ASP A 1 90 ? 13.398 17.422 15.438 1 98.38 90 ASP A CA 1
ATOM 739 C C . ASP A 1 90 ? 12.055 17.922 15.977 1 98.38 90 ASP A C 1
ATOM 741 O O . ASP A 1 90 ? 11.055 17.203 15.914 1 98.38 90 ASP A O 1
ATOM 745 N N . THR A 1 91 ? 12.086 19.047 16.5 1 98.44 91 THR A N 1
ATOM 746 C CA . THR A 1 91 ? 10.828 19.609 17 1 98.44 91 THR A CA 1
ATOM 747 C C . THR A 1 91 ? 9.836 19.797 15.867 1 98.44 91 THR A C 1
ATOM 749 O O . THR A 1 91 ? 8.648 19.5 16 1 98.44 91 THR A O 1
ATOM 752 N N . GLU A 1 92 ? 10.32 20.297 14.75 1 98.44 92 GLU A N 1
ATOM 753 C CA . GLU A 1 92 ? 9.453 20.516 13.594 1 98.44 92 GLU A CA 1
ATOM 754 C C . GLU A 1 92 ? 8.984 19.172 13.008 1 98.44 92 GLU A C 1
ATOM 756 O O . GLU A 1 92 ? 7.836 19.062 12.578 1 98.44 92 GLU A O 1
ATOM 761 N N . TRP A 1 93 ? 9.836 18.188 13.008 1 98.62 93 TRP A N 1
ATOM 762 C CA . TRP A 1 93 ? 9.438 16.859 12.562 1 98.62 93 TRP A CA 1
ATOM 763 C C . TRP A 1 93 ? 8.352 16.281 13.469 1 98.62 93 TRP A C 1
ATOM 765 O O . TRP A 1 93 ? 7.367 15.711 12.984 1 98.62 93 TRP A O 1
ATOM 775 N N . LYS A 1 94 ? 8.523 16.438 14.766 1 98.5 94 LYS A N 1
ATOM 776 C CA . LYS A 1 94 ? 7.523 15.977 15.719 1 98.5 94 LYS A CA 1
ATOM 777 C C . LYS A 1 94 ? 6.168 16.625 15.461 1 98.5 94 LYS A C 1
ATOM 779 O O . LYS A 1 94 ? 5.125 15.984 15.617 1 98.5 94 LYS A O 1
ATOM 784 N N . GLU A 1 95 ? 6.207 17.875 15.086 1 98.62 95 GLU A N 1
ATOM 785 C CA . GLU A 1 95 ? 4.965 18.562 14.766 1 98.62 95 GLU A CA 1
ATOM 786 C C . GLU A 1 95 ? 4.289 17.969 13.539 1 98.62 95 GLU A C 1
ATOM 788 O O . GLU A 1 95 ? 3.062 17.859 13.492 1 98.62 95 GLU A O 1
ATOM 793 N N . VAL A 1 96 ? 5.105 17.609 12.547 1 98.69 96 VAL A N 1
ATOM 794 C CA . VAL A 1 96 ? 4.586 16.969 11.336 1 98.69 96 VAL A CA 1
ATOM 795 C C . VAL A 1 96 ? 3.955 15.625 11.688 1 98.69 96 VAL A C 1
ATOM 797 O O . VAL A 1 96 ? 2.857 15.305 11.219 1 98.69 96 VAL A O 1
ATOM 800 N N . VAL A 1 97 ? 4.602 14.844 12.523 1 98.81 97 VAL A N 1
ATOM 801 C CA . VAL A 1 97 ? 4.098 13.547 12.961 1 98.81 97 VAL A CA 1
ATOM 802 C C . VAL A 1 97 ? 2.791 13.727 13.727 1 98.81 97 VAL A C 1
ATOM 804 O O . VAL A 1 97 ? 1.811 13.023 13.477 1 98.81 97 VAL A O 1
ATOM 807 N N . GLU A 1 98 ? 2.748 14.672 14.648 1 98.69 98 GLU A N 1
ATOM 808 C CA . GLU A 1 98 ? 1.547 14.945 15.43 1 98.69 98 GLU A CA 1
ATOM 809 C C . GLU A 1 98 ? 0.389 15.375 14.531 1 98.69 98 GLU A C 1
ATOM 811 O O . GLU A 1 98 ? -0.76 15 14.766 1 98.69 98 GLU A O 1
ATOM 816 N N . ARG A 1 99 ? 0.701 16.188 13.539 1 98.69 99 ARG A N 1
ATOM 817 C CA . ARG A 1 99 ? -0.334 16.594 12.594 1 98.69 99 ARG A CA 1
ATOM 818 C C . ARG A 1 99 ? -0.927 15.398 11.867 1 98.69 99 ARG A C 1
ATOM 820 O O . ARG A 1 99 ? -2.141 15.32 11.672 1 98.69 99 ARG A O 1
ATOM 827 N N . SER A 1 100 ? -0.064 14.508 11.469 1 98.75 100 SER A N 1
ATOM 828 C CA . SER A 1 100 ? -0.543 13.297 10.797 1 98.75 100 SER A CA 1
ATOM 829 C C . SER A 1 100 ? -1.433 12.469 11.719 1 98.75 100 SER A C 1
ATOM 831 O O . SER A 1 100 ? -2.443 11.922 11.281 1 98.75 100 SER A O 1
ATOM 833 N N . GLU A 1 101 ? -1.053 12.367 13 1 98.69 101 GLU A N 1
ATOM 834 C CA . GLU A 1 101 ? -1.86 11.648 13.977 1 98.69 101 GLU A CA 1
ATOM 835 C C . GLU A 1 101 ? -3.207 12.328 14.188 1 98.69 101 GLU A C 1
ATOM 837 O O . GLU A 1 101 ? -4.238 11.664 14.305 1 98.69 101 GLU A O 1
ATOM 842 N N . ASN A 1 102 ? -3.189 13.602 14.266 1 98.75 102 ASN A N 1
ATOM 843 C CA . ASN A 1 102 ? -4.426 14.359 14.422 1 98.75 102 ASN A CA 1
ATOM 844 C C . ASN A 1 102 ? -5.34 14.195 13.211 1 98.75 102 ASN A C 1
ATOM 846 O O . ASN A 1 102 ? -6.559 14.109 13.352 1 98.75 102 ASN A O 1
ATOM 850 N N . ALA A 1 103 ? -4.742 14.203 12.023 1 98.62 103 ALA A N 1
ATOM 851 C CA . ALA A 1 103 ? -5.523 13.984 10.805 1 98.62 103 ALA A CA 1
ATOM 852 C C . ALA A 1 103 ? -6.258 12.648 10.852 1 98.62 103 ALA A C 1
ATOM 854 O O . ALA A 1 103 ? -7.441 12.57 10.508 1 98.62 103 ALA A O 1
ATOM 855 N N . GLN A 1 104 ? -5.512 11.594 11.297 1 98.75 104 GLN A N 1
ATOM 856 C CA . GLN A 1 104 ? -6.113 10.273 11.469 1 98.75 104 GLN A CA 1
ATOM 857 C C . GLN A 1 104 ? -7.246 10.312 12.484 1 98.75 104 GLN A C 1
ATOM 859 O O . GLN A 1 104 ? -8.344 9.82 12.219 1 98.75 104 GLN A O 1
ATOM 864 N N . ARG A 1 105 ? -6.992 10.852 13.609 1 98.5 105 ARG A N 1
ATOM 865 C CA . ARG A 1 105 ? -7.969 10.906 14.695 1 98.5 105 ARG A CA 1
ATOM 866 C C . ARG A 1 105 ? -9.227 11.656 14.258 1 98.5 105 ARG A C 1
ATOM 868 O O . ARG A 1 105 ? -10.344 11.219 14.531 1 98.5 105 ARG A O 1
ATOM 875 N N . ASN A 1 106 ? -9.016 12.797 13.617 1 98.44 106 ASN A N 1
ATOM 876 C CA . ASN A 1 106 ? -10.141 13.609 13.172 1 98.44 106 ASN A CA 1
ATOM 877 C C . ASN A 1 106 ? -10.984 12.883 12.133 1 98.44 106 ASN A C 1
ATOM 879 O O . ASN A 1 106 ? -12.211 12.875 12.211 1 98.44 106 ASN A O 1
ATOM 883 N N . LEU A 1 107 ? -10.32 12.297 11.133 1 98.44 107 LEU A N 1
ATOM 884 C CA . LEU A 1 107 ? -11.047 11.555 10.117 1 98.44 107 LEU A CA 1
ATOM 885 C C . LEU A 1 107 ? -11.844 10.406 10.734 1 98.44 107 LEU A C 1
ATOM 887 O O . LEU A 1 107 ? -13.008 10.203 10.398 1 98.44 107 LEU A O 1
ATOM 891 N N . ARG A 1 108 ? -11.188 9.672 11.625 1 98.38 108 ARG A N 1
ATOM 892 C CA . ARG A 1 108 ? -11.852 8.562 12.305 1 98.38 108 ARG A CA 1
ATOM 893 C C . ARG A 1 108 ? -13.086 9.047 13.062 1 98.38 108 ARG A C 1
ATOM 895 O O . ARG A 1 108 ? -14.141 8.406 13.023 1 98.38 108 ARG A O 1
ATOM 902 N N . GLN A 1 109 ? -12.922 10.141 13.75 1 98 109 GLN A N 1
ATOM 903 C CA . GLN A 1 109 ? -14.023 10.711 14.516 1 98 109 GLN A CA 1
ATOM 904 C C . GLN A 1 109 ? -15.18 11.109 13.602 1 98 109 GLN A C 1
ATOM 906 O O . GLN A 1 109 ? -16.344 10.797 13.891 1 98 109 GLN A O 1
ATOM 911 N N . VAL A 1 110 ? -14.891 11.789 12.539 1 97.12 110 VAL A N 1
ATOM 912 C CA . VAL A 1 110 ? -15.906 12.227 11.594 1 97.12 110 VAL A CA 1
ATOM 913 C C . VAL A 1 110 ? -16.609 11.008 11.008 1 97.12 110 VAL A C 1
ATOM 915 O O . VAL A 1 110 ? -17.844 10.984 10.898 1 97.12 110 VAL A O 1
ATOM 918 N N . LEU A 1 111 ? -15.883 9.977 10.664 1 96.62 111 LEU A N 1
ATOM 919 C CA . LEU A 1 111 ? -16.438 8.773 10.055 1 96.62 111 LEU A CA 1
ATOM 920 C C . LEU A 1 111 ? -17.297 8.008 11.055 1 96.62 111 LEU A C 1
ATOM 922 O O . LEU A 1 111 ? -18.281 7.363 10.664 1 96.62 111 LEU A O 1
ATOM 926 N N . SER A 1 112 ? -16.922 8.078 12.305 1 95.62 112 SER A N 1
ATOM 927 C CA . SER A 1 112 ? -17.672 7.363 13.328 1 95.62 112 SER A CA 1
ATOM 928 C C . SER A 1 112 ? -19.094 7.926 13.477 1 95.62 112 SER A C 1
ATOM 930 O O . SER A 1 112 ? -19.969 7.266 14.023 1 95.62 112 SER A O 1
ATOM 932 N N . ALA A 1 113 ? -19.344 9.109 12.984 1 93.25 113 ALA A N 1
ATOM 933 C CA . ALA A 1 113 ? -20.609 9.789 13.156 1 93.25 113 ALA A CA 1
ATOM 934 C C . ALA A 1 113 ? -21.438 9.742 11.875 1 93.25 113 ALA A C 1
ATOM 936 O O . ALA A 1 113 ? -22.562 10.258 11.836 1 93.25 113 ALA A O 1
ATOM 937 N N . ILE A 1 114 ? -20.922 9.102 10.906 1 89.25 114 ILE A N 1
ATOM 938 C CA . ILE A 1 114 ? -21.609 9.141 9.617 1 89.25 114 ILE A CA 1
ATOM 939 C C . ILE A 1 114 ? -22.672 8.055 9.562 1 89.25 114 ILE A C 1
ATOM 941 O O . ILE A 1 114 ? -22.5 6.98 10.156 1 89.25 114 ILE A O 1
ATOM 945 N N . SER A 1 115 ? -23.797 8.32 8.883 1 87.19 115 SER A N 1
ATOM 946 C CA . SER A 1 115 ? -24.859 7.34 8.672 1 87.19 115 SER A CA 1
ATOM 947 C C . SER A 1 115 ? -24.531 6.422 7.5 1 87.19 115 SER A C 1
ATOM 949 O O . SER A 1 115 ? -23.688 6.754 6.656 1 87.19 115 SER A O 1
ATOM 951 N N . GLU A 1 116 ? -25.203 5.281 7.508 1 82.62 116 GLU A N 1
ATOM 952 C CA . GLU A 1 116 ? -25.047 4.355 6.391 1 82.62 116 GLU A CA 1
ATOM 953 C C . GLU A 1 116 ? -25.422 5.012 5.066 1 82.62 116 GLU A C 1
ATOM 955 O O . GLU A 1 116 ? -24.797 4.742 4.035 1 82.62 116 GLU A O 1
ATOM 960 N N . ARG A 1 117 ? -26.516 5.789 5.141 1 86 117 ARG A N 1
ATOM 961 C CA . ARG A 1 117 ? -26.953 6.492 3.941 1 86 117 ARG A CA 1
ATOM 962 C C . ARG A 1 117 ? -25.875 7.43 3.422 1 86 117 ARG A C 1
ATOM 964 O O . ARG A 1 117 ? -25.641 7.504 2.215 1 86 117 ARG A O 1
ATOM 971 N N . GLU A 1 118 ? -25.219 8.148 4.254 1 86.44 118 GLU A N 1
ATOM 972 C CA . GLU A 1 118 ? -24.141 9.055 3.877 1 86.44 118 GLU A CA 1
ATOM 973 C C . GLU A 1 118 ? -22.953 8.289 3.295 1 86.44 118 GLU A C 1
ATOM 975 O O . GLU A 1 118 ? -22.297 8.758 2.359 1 86.44 118 GLU A O 1
ATOM 980 N N . LEU A 1 119 ? -22.688 7.133 3.889 1 87.44 119 LEU A N 1
ATOM 981 C CA . LEU A 1 119 ? -21.594 6.297 3.424 1 87.44 119 LEU A CA 1
ATOM 982 C C . LEU A 1 119 ? -21.812 5.863 1.978 1 87.44 119 LEU A C 1
ATOM 984 O O . LEU A 1 119 ? -20.844 5.77 1.203 1 87.44 119 LEU A O 1
ATOM 988 N N . GLU A 1 120 ? -22.984 5.621 1.624 1 82.75 120 GLU A N 1
ATOM 989 C CA . GLU A 1 120 ? -23.328 5.121 0.294 1 82.75 120 GLU A CA 1
ATOM 990 C C . GLU A 1 120 ? -23.438 6.266 -0.712 1 82.75 120 GLU A C 1
ATOM 992 O O . GLU A 1 120 ? -23.406 6.039 -1.923 1 82.75 120 GLU A O 1
ATOM 997 N N . GLN A 1 121 ? -23.547 7.48 -0.196 1 81.75 121 GLN A N 1
ATOM 998 C CA . GLN A 1 121 ? -23.766 8.633 -1.069 1 81.75 121 GLN A CA 1
ATOM 999 C C . GLN A 1 121 ? -22.438 9.25 -1.496 1 81.75 121 GLN A C 1
ATOM 1001 O O . GLN A 1 121 ? -21.422 9.078 -0.818 1 81.75 121 GLN A O 1
ATOM 1006 N N . ASN A 1 122 ? -22.375 9.812 -2.67 1 80.81 122 ASN A N 1
ATOM 1007 C CA . ASN A 1 122 ? -21.297 10.641 -3.182 1 80.81 122 ASN A CA 1
ATOM 1008 C C . ASN A 1 122 ? -19.984 9.859 -3.275 1 80.81 122 ASN A C 1
ATOM 1010 O O . ASN A 1 122 ? -18.906 10.414 -3.059 1 80.81 122 ASN A O 1
ATOM 1014 N N . SER A 1 123 ? -20.062 8.555 -3.42 1 88.75 123 SER A N 1
ATOM 1015 C CA . SER A 1 123 ? -18.906 7.691 -3.635 1 88.75 123 SER A CA 1
ATOM 1016 C C . SER A 1 123 ? -17.953 7.75 -2.451 1 88.75 123 SER A C 1
ATOM 1018 O O . SER A 1 123 ? -16.734 7.562 -2.613 1 88.75 123 SER A O 1
ATOM 1020 N N . LEU A 1 124 ? -18.484 8.07 -1.265 1 93.69 124 LEU A N 1
ATOM 1021 C CA . LEU A 1 124 ? -17.641 8.242 -0.085 1 93.69 124 LEU A CA 1
ATOM 1022 C C . LEU A 1 124 ? -16.859 6.965 0.208 1 93.69 124 LEU A C 1
ATOM 1024 O O . LEU A 1 124 ? -15.672 7.02 0.529 1 93.69 124 LEU A O 1
ATOM 1028 N N . GLU A 1 125 ? -17.484 5.844 0.124 1 93.88 125 GLU A N 1
ATOM 1029 C CA . GLU A 1 125 ? -16.797 4.586 0.407 1 93.88 125 GLU A CA 1
ATOM 1030 C C . GLU A 1 125 ? -15.609 4.387 -0.523 1 93.88 125 GLU A C 1
ATOM 1032 O O . GLU A 1 125 ? -14.531 3.992 -0.079 1 93.88 125 GLU A O 1
ATOM 1037 N N . GLY A 1 126 ? -15.836 4.648 -1.795 1 94.31 126 GLY A N 1
ATOM 1038 C CA . GLY A 1 126 ? -14.742 4.566 -2.748 1 94.31 126 GLY A CA 1
ATOM 1039 C C . GLY A 1 126 ? -13.586 5.5 -2.418 1 94.31 126 GLY A C 1
ATOM 1040 O O . GLY A 1 126 ? -12.422 5.113 -2.504 1 94.31 126 GLY A O 1
ATOM 1041 N N . LYS A 1 127 ? -13.922 6.691 -2.037 1 95.31 127 LYS A N 1
ATOM 1042 C CA . LYS A 1 127 ? -12.914 7.672 -1.663 1 95.31 127 LYS A CA 1
ATOM 1043 C C . LYS A 1 127 ? -12.133 7.215 -0.434 1 95.31 127 LYS A C 1
ATOM 1045 O O . LYS A 1 127 ? -10.914 7.391 -0.367 1 95.31 127 LYS A O 1
ATOM 1050 N N . LEU A 1 128 ? -12.852 6.656 0.499 1 96.56 128 LEU A N 1
ATOM 1051 C CA . LEU A 1 128 ? -12.211 6.148 1.709 1 96.56 128 LEU A CA 1
ATOM 1052 C C . LEU A 1 128 ? -11.266 5 1.384 1 96.56 128 LEU A C 1
ATOM 1054 O O . LEU A 1 128 ? -10.148 4.949 1.898 1 96.56 128 LEU A O 1
ATOM 1058 N N . LEU A 1 129 ? -11.695 4.129 0.545 1 97.12 129 LEU A N 1
ATOM 1059 C CA . LEU A 1 129 ? -10.852 3.01 0.153 1 97.12 129 LEU A CA 1
ATOM 1060 C C . LEU A 1 129 ? -9.617 3.498 -0.605 1 97.12 129 LEU A C 1
ATOM 1062 O O . LEU A 1 129 ? -8.516 2.977 -0.414 1 97.12 129 LEU A O 1
ATOM 1066 N N . ASP A 1 130 ? -9.773 4.543 -1.39 1 97 130 ASP A N 1
ATOM 1067 C CA . ASP A 1 130 ? -8.641 5.141 -2.084 1 97 130 ASP A CA 1
ATOM 1068 C C . ASP A 1 130 ? -7.605 5.676 -1.092 1 97 130 ASP A C 1
ATOM 1070 O O . ASP A 1 130 ? -6.406 5.457 -1.261 1 97 130 ASP A O 1
ATOM 1074 N N . ILE A 1 131 ? -8.078 6.316 -0.12 1 97.69 131 ILE A N 1
ATOM 1075 C CA . ILE A 1 131 ? -7.203 6.898 0.891 1 97.69 131 ILE A CA 1
ATOM 1076 C C . ILE A 1 131 ? -6.453 5.785 1.623 1 97.69 131 ILE A C 1
ATOM 1078 O O . ILE A 1 131 ? -5.242 5.883 1.836 1 97.69 131 ILE A O 1
ATOM 1082 N N . MET A 1 132 ? -7.152 4.734 1.984 1 98.62 132 MET A N 1
ATOM 1083 C CA . MET A 1 132 ? -6.551 3.654 2.76 1 98.62 132 MET A CA 1
ATOM 1084 C C . MET A 1 132 ? -5.547 2.873 1.917 1 98.62 132 MET A C 1
ATOM 1086 O O . MET A 1 132 ? -4.469 2.52 2.396 1 98.62 132 MET A O 1
ATOM 1090 N N . LEU A 1 133 ? -5.848 2.619 0.662 1 98.69 133 LEU A N 1
ATOM 1091 C CA . LEU A 1 133 ? -4.914 1.964 -0.248 1 98.69 133 LEU A CA 1
ATOM 1092 C C . LEU A 1 133 ? -3.684 2.832 -0.481 1 98.69 133 LEU A C 1
ATOM 1094 O O . LEU A 1 133 ? -2.561 2.324 -0.514 1 98.69 133 LEU A O 1
ATOM 1098 N N . HIS A 1 134 ? -3.922 4.105 -0.636 1 98.31 134 HIS A N 1
ATOM 1099 C CA . HIS A 1 134 ? -2.855 5.082 -0.82 1 98.31 134 HIS A CA 1
ATOM 1100 C C . HIS A 1 134 ? -1.933 5.125 0.394 1 98.31 134 HIS A C 1
ATOM 1102 O O . HIS A 1 134 ? -0.71 5.191 0.247 1 98.31 134 HIS A O 1
ATOM 1108 N N . ASP A 1 135 ? -2.506 5.039 1.578 1 98.56 135 ASP A N 1
ATOM 1109 C CA . ASP A 1 135 ? -1.725 4.957 2.809 1 98.56 135 ASP A CA 1
ATOM 1110 C C . ASP A 1 135 ? -0.822 3.725 2.805 1 98.56 135 ASP A C 1
ATOM 1112 O O . ASP A 1 135 ? 0.364 3.816 3.127 1 98.56 135 ASP A O 1
ATOM 1116 N N . ALA A 1 136 ? -1.403 2.586 2.492 1 98.75 136 ALA A N 1
ATOM 1117 C CA . ALA A 1 136 ? -0.633 1.344 2.455 1 98.75 136 ALA A CA 1
ATOM 1118 C C . ALA A 1 136 ? 0.525 1.445 1.469 1 98.75 136 ALA A C 1
ATOM 1120 O O . ALA A 1 136 ? 1.658 1.079 1.791 1 98.75 136 ALA A O 1
ATOM 1121 N N . TYR A 1 137 ? 0.219 2.012 0.32 1 98.69 137 TYR A N 1
ATOM 1122 C CA . TYR A 1 137 ? 1.185 2.18 -0.761 1 98.69 137 TYR A CA 1
ATOM 1123 C C . TYR A 1 137 ? 2.389 2.992 -0.295 1 98.69 137 TYR A C 1
ATOM 1125 O O . TYR A 1 137 ? 3.529 2.535 -0.399 1 98.69 137 TYR A O 1
ATOM 1133 N N . HIS A 1 138 ? 2.166 4.129 0.218 1 98.44 138 HIS A N 1
ATOM 1134 C CA . HIS A 1 138 ? 3.256 5 0.646 1 98.44 138 HIS A CA 1
ATOM 1135 C C . HIS A 1 138 ? 3.898 4.484 1.931 1 98.44 138 HIS A C 1
ATOM 1137 O O . HIS A 1 138 ? 5.094 4.695 2.16 1 98.44 138 HIS A O 1
ATOM 1143 N N . THR A 1 139 ? 3.121 3.773 2.803 1 98.69 139 THR A N 1
ATOM 1144 C CA . THR A 1 139 ? 3.729 3.131 3.963 1 98.69 139 THR A CA 1
ATOM 1145 C C . THR A 1 139 ? 4.789 2.121 3.531 1 98.69 139 THR A C 1
ATOM 1147 O O . THR A 1 139 ? 5.871 2.059 4.117 1 98.69 139 THR A O 1
ATOM 1150 N N . GLY A 1 140 ? 4.484 1.34 2.52 1 97.5 140 GLY A N 1
ATOM 1151 C CA . GLY A 1 140 ? 5.488 0.447 1.96 1 97.5 140 GLY A CA 1
ATOM 1152 C C . GLY A 1 140 ? 6.742 1.168 1.506 1 97.5 140 GLY A C 1
ATOM 1153 O O . GLY A 1 140 ? 7.855 0.691 1.735 1 97.5 140 GLY A O 1
ATOM 1154 N N . GLN A 1 141 ? 6.555 2.303 0.895 1 96.25 141 GLN A N 1
ATOM 1155 C CA . GLN A 1 141 ? 7.691 3.088 0.424 1 96.25 141 GLN A CA 1
ATOM 1156 C C . GLN A 1 141 ? 8.5 3.637 1.595 1 96.25 141 GLN A C 1
ATOM 1158 O O . GLN A 1 141 ? 9.734 3.631 1.56 1 96.25 141 GLN A O 1
ATOM 1163 N N . ILE A 1 142 ? 7.816 4.074 2.59 1 97.06 142 ILE A N 1
ATOM 1164 C CA . ILE A 1 142 ? 8.461 4.621 3.779 1 97.06 142 ILE A CA 1
ATOM 1165 C C . ILE A 1 142 ? 9.328 3.547 4.434 1 97.06 142 ILE A C 1
ATOM 1167 O O . ILE A 1 142 ? 10.484 3.799 4.777 1 97.06 142 ILE A O 1
ATOM 1171 N N . ILE A 1 143 ? 8.773 2.375 4.578 1 95.62 143 ILE A N 1
ATOM 1172 C CA . ILE A 1 143 ? 9.5 1.291 5.23 1 95.62 143 ILE A CA 1
ATOM 1173 C C . ILE A 1 143 ? 10.727 0.917 4.395 1 95.62 143 ILE A C 1
ATOM 1175 O O . ILE A 1 143 ? 11.797 0.653 4.941 1 95.62 143 ILE A O 1
ATOM 1179 N N . GLN A 1 144 ? 10.562 0.959 3.094 1 92.19 144 GLN A N 1
ATOM 1180 C CA . GLN A 1 144 ? 11.711 0.681 2.238 1 92.19 144 GLN A CA 1
ATOM 1181 C C . GLN A 1 144 ? 12.805 1.723 2.436 1 92.19 144 GLN A C 1
ATOM 1183 O O . GLN A 1 144 ? 13.992 1.386 2.461 1 92.19 144 GLN A O 1
ATOM 1188 N N . LEU A 1 145 ? 12.445 2.975 2.551 1 92.44 145 LEU A N 1
ATOM 1189 C CA . LEU A 1 145 ? 13.406 4.039 2.799 1 92.44 145 LEU A CA 1
ATOM 1190 C C . LEU A 1 145 ? 14.117 3.836 4.133 1 92.44 145 LEU A C 1
ATOM 1192 O O . LEU A 1 145 ? 15.328 4.047 4.238 1 92.44 145 LEU A O 1
ATOM 1196 N N . ARG A 1 146 ? 13.336 3.414 5.113 1 93.88 146 ARG A N 1
ATOM 1197 C CA . ARG A 1 146 ? 13.922 3.148 6.426 1 93.88 146 ARG A CA 1
ATOM 1198 C C . ARG A 1 146 ? 14.93 2.008 6.352 1 93.88 146 ARG A C 1
ATOM 1200 O O . ARG A 1 146 ? 15.992 2.072 6.969 1 93.88 146 ARG A O 1
ATOM 1207 N N . LYS A 1 147 ? 14.578 1.004 5.656 1 90.31 147 LYS A N 1
ATOM 1208 C CA . LYS A 1 147 ? 15.5 -0.115 5.484 1 90.31 147 LYS A CA 1
ATOM 1209 C C . LYS A 1 147 ? 16.797 0.34 4.82 1 90.31 147 LYS A C 1
ATOM 1211 O O . LYS A 1 147 ? 17.891 -0.079 5.219 1 90.31 147 LYS A O 1
ATOM 1216 N N . MET A 1 148 ? 16.719 1.213 3.922 1 87 148 MET A N 1
ATOM 1217 C CA . MET A 1 148 ? 17.859 1.67 3.15 1 87 148 MET A CA 1
ATOM 1218 C C . MET A 1 148 ? 18.797 2.506 4.016 1 87 148 MET A C 1
ATOM 1220 O O . MET A 1 148 ? 20.016 2.527 3.789 1 87 148 MET A O 1
ATOM 1224 N N . GLN A 1 149 ? 18.297 3.146 4.93 1 89.25 149 GLN A N 1
ATOM 1225 C CA . GLN A 1 149 ? 19.141 3.996 5.754 1 89.25 149 GLN A CA 1
ATOM 1226 C C . GLN A 1 149 ? 19.484 3.316 7.078 1 89.25 149 GLN A C 1
ATOM 1228 O O . GLN A 1 149 ? 20.016 3.955 7.988 1 89.25 149 GLN A O 1
ATOM 1233 N N . GLY A 1 150 ? 19.078 2.031 7.211 1 88.25 150 GLY A N 1
ATOM 1234 C CA . GLY A 1 150 ? 19.438 1.245 8.383 1 88.25 150 GLY A CA 1
ATOM 1235 C C . GLY A 1 150 ? 18.641 1.624 9.617 1 88.25 150 GLY A C 1
ATOM 1236 O O . GLY A 1 150 ? 19.094 1.419 10.742 1 88.25 150 GLY A O 1
ATOM 1237 N N . ALA A 1 151 ? 17.5 2.211 9.445 1 90.06 151 ALA A N 1
ATOM 1238 C CA . ALA A 1 151 ? 16.703 2.699 10.555 1 90.06 151 ALA A CA 1
ATOM 1239 C C . ALA A 1 151 ? 15.469 1.816 10.773 1 90.06 151 ALA A C 1
ATOM 1241 O O . ALA A 1 151 ? 14.5 2.236 11.406 1 90.06 151 ALA A O 1
ATOM 1242 N N . TRP A 1 152 ? 15.422 0.632 10.125 1 89.81 152 TRP A N 1
ATOM 1243 C CA . TRP A 1 152 ? 14.344 -0.344 10.281 1 89.81 152 TRP A CA 1
ATOM 1244 C C . TRP A 1 152 ? 14.891 -1.68 10.773 1 89.81 152 TRP A C 1
ATOM 1246 O O . TRP A 1 152 ? 15.938 -2.143 10.305 1 89.81 152 TRP A O 1
ATOM 1256 N N . PRO A 1 153 ? 14.148 -2.195 11.75 1 81.5 153 PRO A N 1
ATOM 1257 C CA . PRO A 1 153 ? 14.672 -3.471 12.25 1 81.5 153 PRO A CA 1
ATOM 1258 C C . PRO A 1 153 ? 14.742 -4.543 11.156 1 81.5 153 PRO A C 1
ATOM 1260 O O . PRO A 1 153 ? 13.867 -4.609 10.297 1 81.5 153 PRO A O 1
ATOM 1263 N N . SER A 1 154 ? 15.828 -5.277 11.07 1 65.88 154 SER A N 1
ATOM 1264 C CA . SER A 1 154 ? 16.062 -6.316 10.07 1 65.88 154 SER A CA 1
ATOM 1265 C C . SER A 1 154 ? 15.031 -7.441 10.203 1 65.88 154 SER A C 1
ATOM 1267 O O . SER A 1 154 ? 14.68 -8.086 9.211 1 65.88 154 SER A O 1
ATOM 1269 N N . LYS A 1 155 ? 14.812 -7.797 11.312 1 63.25 155 LYS A N 1
ATOM 1270 C CA . LYS A 1 155 ? 13.836 -8.836 11.594 1 63.25 155 LYS A CA 1
ATOM 1271 C C . LYS A 1 155 ? 12.656 -8.289 12.398 1 63.25 155 LYS A C 1
ATOM 1273 O O . LYS A 1 155 ? 12.859 -7.582 13.391 1 63.25 155 LYS A O 1
ATOM 1278 N N . ARG A 1 156 ? 11.57 -8.211 11.609 1 65.69 156 ARG A N 1
ATOM 1279 C CA . ARG A 1 156 ? 10.359 -7.867 12.344 1 65.69 156 ARG A CA 1
ATOM 1280 C C . ARG A 1 156 ? 9.445 -9.078 12.484 1 65.69 156 ARG A C 1
ATOM 1282 O O . ARG A 1 156 ? 9.305 -9.867 11.547 1 65.69 156 ARG A O 1
ATOM 1289 N N . MET B 1 1 ? -24.594 1.263 -6.637 1 61.75 1 MET B N 1
ATOM 1290 C CA . MET B 1 1 ? -23.656 0.2 -6.973 1 61.75 1 MET B CA 1
ATOM 1291 C C . MET B 1 1 ? -23.656 -0.891 -5.91 1 61.75 1 MET B C 1
ATOM 1293 O O . MET B 1 1 ? -23.797 -0.603 -4.719 1 61.75 1 MET B O 1
ATOM 1297 N N . LYS B 1 2 ? -23.766 -2.191 -6.461 1 83.56 2 LYS B N 1
ATOM 1298 C CA . LYS B 1 2 ? -23.641 -3.312 -5.535 1 83.56 2 LYS B CA 1
ATOM 1299 C C . LYS B 1 2 ? -22.297 -3.305 -4.828 1 83.56 2 LYS B C 1
ATOM 1301 O O . LYS B 1 2 ? -21.297 -2.879 -5.402 1 83.56 2 LYS B O 1
ATOM 1306 N N . ARG B 1 3 ? -22.312 -3.611 -3.543 1 86.5 3 ARG B N 1
ATOM 1307 C CA . ARG B 1 3 ? -21.109 -3.65 -2.719 1 86.5 3 ARG B CA 1
ATOM 1308 C C . ARG B 1 3 ? -20.016 -4.465 -3.393 1 86.5 3 ARG B C 1
ATOM 1310 O O . ARG B 1 3 ? -18.844 -4.07 -3.379 1 86.5 3 ARG B O 1
ATOM 1317 N N . ILE B 1 4 ? -20.422 -5.523 -4.031 1 91.25 4 ILE B N 1
ATOM 1318 C CA . ILE B 1 4 ? -19.438 -6.383 -4.688 1 91.25 4 ILE B CA 1
ATOM 1319 C C . ILE B 1 4 ? -18.828 -5.648 -5.883 1 91.25 4 ILE B C 1
ATOM 1321 O O . ILE B 1 4 ? -17.641 -5.82 -6.188 1 91.25 4 ILE B O 1
ATOM 1325 N N . ASP B 1 5 ? -19.578 -4.812 -6.535 1 93.25 5 ASP B N 1
ATOM 1326 C CA . ASP B 1 5 ? -19.047 -4.043 -7.656 1 93.25 5 ASP B CA 1
ATOM 1327 C C . ASP B 1 5 ? -17.969 -3.059 -7.191 1 93.25 5 ASP B C 1
ATOM 1329 O O . ASP B 1 5 ? -16.969 -2.857 -7.879 1 93.25 5 ASP B O 1
ATOM 1333 N N . LEU B 1 6 ? -18.234 -2.447 -6.098 1 93.31 6 LEU B N 1
ATOM 1334 C CA . LEU B 1 6 ? -17.25 -1.553 -5.52 1 93.31 6 LEU B CA 1
ATOM 1335 C C . LEU B 1 6 ? -15.953 -2.303 -5.207 1 93.31 6 LEU B C 1
ATOM 1337 O O . LEU B 1 6 ? -14.867 -1.844 -5.559 1 93.31 6 LEU B O 1
ATOM 1341 N N . LEU B 1 7 ? -16.062 -3.469 -4.586 1 95.56 7 LEU B N 1
ATOM 1342 C CA . LEU B 1 7 ? -14.891 -4.246 -4.207 1 95.56 7 LEU B CA 1
ATOM 1343 C C . LEU B 1 7 ? -14.141 -4.738 -5.445 1 95.56 7 LEU B C 1
ATOM 1345 O O . LEU B 1 7 ? -12.914 -4.77 -5.457 1 95.56 7 LEU B O 1
ATOM 1349 N N . LEU B 1 8 ? -14.898 -5.109 -6.477 1 97 8 LEU B N 1
ATOM 1350 C CA . LEU B 1 8 ? -14.266 -5.531 -7.723 1 97 8 LEU B CA 1
ATOM 1351 C C . LEU B 1 8 ? -13.523 -4.371 -8.375 1 97 8 LEU B C 1
ATOM 1353 O O . LEU B 1 8 ? -12.43 -4.555 -8.914 1 97 8 LEU B O 1
ATOM 1357 N N . ASN B 1 9 ? -14.055 -3.199 -8.336 1 96.81 9 ASN B N 1
ATOM 1358 C CA . ASN B 1 9 ? -13.375 -2.021 -8.852 1 96.81 9 ASN B CA 1
ATOM 1359 C C . ASN B 1 9 ? -12.086 -1.731 -8.086 1 96.81 9 ASN B C 1
ATOM 1361 O O . ASN B 1 9 ? -11.078 -1.351 -8.68 1 96.81 9 ASN B O 1
ATOM 1365 N N . VAL B 1 10 ? -12.156 -1.88 -6.793 1 97.88 10 VAL B N 1
ATOM 1366 C CA . VAL B 1 10 ? -10.977 -1.68 -5.961 1 97.88 10 VAL B CA 1
ATOM 1367 C C . VAL B 1 10 ? -9.93 -2.748 -6.281 1 97.88 10 VAL B C 1
ATOM 1369 O O . VAL B 1 10 ? -8.742 -2.443 -6.43 1 97.88 10 VAL B O 1
ATOM 1372 N N . LEU B 1 11 ? -10.367 -4.008 -6.398 1 98.38 11 LEU B N 1
ATOM 1373 C CA . LEU B 1 11 ? -9.461 -5.09 -6.785 1 98.38 11 LEU B CA 1
ATOM 1374 C C . LEU B 1 11 ? -8.773 -4.777 -8.109 1 98.38 11 LEU B C 1
ATOM 1376 O O . LEU B 1 11 ? -7.559 -4.969 -8.234 1 98.38 11 LEU B O 1
ATOM 1380 N N . ASP B 1 12 ? -9.523 -4.246 -9.047 1 98.44 12 ASP B N 1
ATOM 1381 C CA . ASP B 1 12 ? -8.977 -3.863 -10.344 1 98.44 12 ASP B CA 1
ATOM 1382 C C . ASP B 1 12 ? -7.973 -2.719 -10.203 1 98.44 12 ASP B C 1
ATOM 1384 O O . ASP B 1 12 ? -6.93 -2.711 -10.859 1 98.44 12 ASP B O 1
ATOM 1388 N N . SER B 1 13 ? -8.266 -1.781 -9.352 1 98.44 13 SER B N 1
ATOM 1389 C CA . SER B 1 13 ? -7.402 -0.615 -9.195 1 98.44 13 SER B CA 1
ATOM 1390 C C . SER B 1 13 ? -6.066 -0.995 -8.562 1 98.44 13 SER B C 1
ATOM 1392 O O . SER B 1 13 ? -5.047 -0.344 -8.812 1 98.44 13 SER B O 1
ATOM 1394 N N . THR B 1 14 ? -6.035 -2.064 -7.766 1 98.69 14 THR B N 1
ATOM 1395 C CA . THR B 1 14 ? -4.781 -2.5 -7.168 1 98.69 14 THR B CA 1
ATOM 1396 C C . THR B 1 14 ? -3.939 -3.277 -8.172 1 98.69 14 THR B C 1
ATOM 1398 O O . THR B 1 14 ? -2.75 -3.51 -7.949 1 98.69 14 THR B O 1
ATOM 1401 N N . PHE B 1 15 ? -4.562 -3.672 -9.312 1 98.69 15 PHE B N 1
ATOM 1402 C CA . PHE B 1 15 ? -3.852 -4.605 -10.172 1 98.69 15 PHE B CA 1
ATOM 1403 C C . PHE B 1 15 ? -3.557 -3.973 -11.531 1 98.69 15 PHE B C 1
ATOM 1405 O O . PHE B 1 15 ? -2.402 -3.934 -11.961 1 98.69 15 PHE B O 1
ATOM 1412 N N . ASP B 1 16 ? -4.613 -3.412 -12.195 1 98 16 ASP B N 1
ATOM 1413 C CA . ASP B 1 16 ? -4.27 -2.992 -13.547 1 98 16 ASP B CA 1
ATOM 1414 C C . ASP B 1 16 ? -5.016 -1.717 -13.93 1 98 16 ASP B C 1
ATOM 1416 O O . ASP B 1 16 ? -4.797 -1.169 -15.016 1 98 16 ASP B O 1
ATOM 1420 N N . LYS B 1 17 ? -5.867 -1.211 -13.102 1 97.69 17 LYS B N 1
ATOM 1421 C CA . LYS B 1 17 ? -6.566 0.046 -13.352 1 97.69 17 LYS B CA 1
ATOM 1422 C C . LYS B 1 17 ? -6.055 1.154 -12.438 1 97.69 17 LYS B C 1
ATOM 1424 O O . LYS B 1 17 ? -6.473 1.254 -11.281 1 97.69 17 LYS B O 1
ATOM 1429 N N . GLU B 1 18 ? -5.32 2.002 -13.07 1 96.62 18 GLU B N 1
ATOM 1430 C CA . GLU B 1 18 ? -4.672 3.031 -12.266 1 96.62 18 GLU B CA 1
ATOM 1431 C C . GLU B 1 18 ? -5.699 3.977 -11.648 1 96.62 18 GLU B C 1
ATOM 1433 O O . GLU B 1 18 ? -6.656 4.379 -12.312 1 96.62 18 GLU B O 1
ATOM 1438 N N . SER B 1 19 ? -5.555 4.254 -10.406 1 94.69 19 SER B N 1
ATOM 1439 C CA . SER B 1 19 ? -6.316 5.262 -9.68 1 94.69 19 SER B CA 1
ATOM 1440 C C . SER B 1 19 ? -5.395 6.266 -8.992 1 94.69 19 SER B C 1
ATOM 1442 O O . SER B 1 19 ? -4.793 7.113 -9.656 1 94.69 19 SER B O 1
ATOM 1444 N N . TRP B 1 20 ? -5.078 6.051 -7.68 1 94.38 20 TRP B N 1
ATOM 1445 C CA . TRP B 1 20 ? -4.281 7.027 -6.941 1 94.38 20 TRP B CA 1
ATOM 1446 C C . TRP B 1 20 ? -2.795 6.707 -7.039 1 94.38 20 TRP B C 1
ATOM 1448 O O . TRP B 1 20 ? -1.951 7.539 -6.699 1 94.38 20 TRP B O 1
ATOM 1458 N N . TYR B 1 21 ? -2.459 5.555 -7.5 1 95.81 21 TYR B N 1
ATOM 1459 C CA . TYR B 1 21 ? -1.075 5.125 -7.672 1 95.81 21 TYR B CA 1
ATOM 1460 C C . TYR B 1 21 ? -0.954 4.129 -8.82 1 95.81 21 TYR B C 1
ATOM 1462 O O . TYR B 1 21 ? -1.956 3.576 -9.281 1 95.81 21 TYR B O 1
ATOM 1470 N N . ALA B 1 22 ? 0.263 3.957 -9.32 1 96 22 ALA B N 1
ATOM 1471 C CA . ALA B 1 22 ? 0.491 2.951 -10.352 1 96 22 ALA B CA 1
ATOM 1472 C C . ALA B 1 22 ? 0.18 1.55 -9.836 1 96 22 ALA B C 1
ATOM 1474 O O . ALA B 1 22 ? 0.711 1.131 -8.805 1 96 22 ALA B O 1
ATOM 1475 N N . PRO B 1 23 ? -0.672 0.797 -10.523 1 98.06 23 PRO B N 1
ATOM 1476 C CA . PRO B 1 23 ? -1.075 -0.52 -10.031 1 98.06 23 PRO B CA 1
ATOM 1477 C C . PRO B 1 23 ? 0.007 -1.58 -10.219 1 98.06 23 PRO B C 1
ATOM 1479 O O . PRO B 1 23 ? 1.033 -1.312 -10.852 1 98.06 23 PRO B O 1
ATOM 1482 N N . PHE B 1 24 ? -0.217 -2.742 -9.625 1 98.81 24 PHE B N 1
ATOM 1483 C CA . PHE B 1 24 ? 0.746 -3.832 -9.523 1 98.81 24 PHE B CA 1
ATOM 1484 C C . PHE B 1 24 ? 1.245 -4.25 -10.898 1 98.81 24 PHE B C 1
ATOM 1486 O O . PHE B 1 24 ? 2.451 -4.387 -11.109 1 98.81 24 PHE B O 1
ATOM 1493 N N . LYS B 1 25 ? 0.344 -4.434 -11.812 1 98.5 25 LYS B N 1
ATOM 1494 C CA . LYS B 1 25 ? 0.73 -4.895 -13.148 1 98.5 25 LYS B CA 1
ATOM 1495 C C . LYS B 1 25 ? 1.675 -3.902 -13.82 1 98.5 25 LYS B C 1
ATOM 1497 O O . LYS B 1 25 ? 2.652 -4.301 -14.453 1 98.5 25 LYS B O 1
ATOM 1502 N N . HIS B 1 26 ? 1.438 -2.621 -13.703 1 97.38 26 HIS B N 1
ATOM 1503 C CA . HIS B 1 26 ? 2.326 -1.594 -14.234 1 97.38 26 HIS B CA 1
ATOM 1504 C C . HIS B 1 26 ? 3.68 -1.615 -13.531 1 97.38 26 HIS B C 1
ATOM 1506 O O . HIS B 1 26 ? 4.719 -1.408 -14.164 1 97.38 26 HIS B O 1
ATOM 1512 N N . ALA B 1 27 ? 3.662 -1.842 -12.258 1 97.81 27 ALA B N 1
ATOM 1513 C CA . ALA B 1 27 ? 4.875 -1.828 -11.453 1 97.81 27 ALA B CA 1
ATOM 1514 C C . ALA B 1 27 ? 5.848 -2.914 -11.898 1 97.81 27 ALA B C 1
ATOM 1516 O O . ALA B 1 27 ? 7.066 -2.756 -11.773 1 97.81 27 ALA B O 1
ATOM 1517 N N . ILE B 1 28 ? 5.363 -3.986 -12.445 1 98.31 28 ILE B N 1
ATOM 1518 C CA . ILE B 1 28 ? 6.281 -5.078 -12.75 1 98.31 28 ILE B CA 1
ATOM 1519 C C . ILE B 1 28 ? 6.449 -5.207 -14.266 1 98.31 28 ILE B C 1
ATOM 1521 O O . ILE B 1 28 ? 7.152 -6.102 -14.742 1 98.31 28 ILE B O 1
ATOM 1525 N N . GLU B 1 29 ? 5.77 -4.367 -14.984 1 96.94 29 GLU B N 1
ATOM 1526 C CA . GLU B 1 29 ? 5.777 -4.441 -16.438 1 96.94 29 GLU B CA 1
ATOM 1527 C C . GLU B 1 29 ? 7.184 -4.238 -17 1 96.94 29 GLU B C 1
ATOM 1529 O O . GLU B 1 29 ? 7.902 -3.34 -16.562 1 96.94 29 GLU B O 1
ATOM 1534 N N . GLY B 1 30 ? 7.602 -5.141 -17.906 1 96.44 30 GLY B N 1
ATOM 1535 C CA . GLY B 1 30 ? 8.805 -4.934 -18.688 1 96.44 30 GLY B CA 1
ATOM 1536 C C . GLY B 1 30 ? 10.07 -5.32 -17.953 1 96.44 30 GLY B C 1
ATOM 1537 O O . GLY B 1 30 ? 11.18 -5.086 -18.438 1 96.44 30 GLY B O 1
ATOM 1538 N N . LEU B 1 31 ? 9.977 -5.895 -16.812 1 98.06 31 LEU B N 1
ATOM 1539 C CA . LEU B 1 31 ? 11.156 -6.281 -16.031 1 98.06 31 LEU B CA 1
ATOM 1540 C C . LEU B 1 31 ? 11.773 -7.559 -16.594 1 98.06 31 LEU B C 1
ATOM 1542 O O . LEU B 1 31 ? 11.055 -8.484 -16.969 1 98.06 31 LEU B O 1
ATOM 1546 N N . THR B 1 32 ? 13.109 -7.59 -16.625 1 98.5 32 THR B N 1
ATOM 1547 C CA . THR B 1 32 ? 13.836 -8.828 -16.875 1 98.5 32 THR B CA 1
ATOM 1548 C C . THR B 1 32 ? 13.961 -9.656 -15.602 1 98.5 32 THR B C 1
ATOM 1550 O O . THR B 1 32 ? 13.711 -9.148 -14.508 1 98.5 32 THR B O 1
ATOM 1553 N N . ALA B 1 33 ? 14.312 -10.93 -15.805 1 98.56 33 ALA B N 1
ATOM 1554 C CA . ALA B 1 33 ? 14.57 -11.773 -14.648 1 98.56 33 ALA B CA 1
ATOM 1555 C C . ALA B 1 33 ? 15.656 -11.18 -13.758 1 98.56 33 ALA B C 1
ATOM 1557 O O . ALA B 1 33 ? 15.539 -11.195 -12.531 1 98.56 33 ALA B O 1
ATOM 1558 N N . GLU B 1 34 ? 16.688 -10.664 -14.344 1 98.12 34 GLU B N 1
ATOM 1559 C CA . GLU B 1 34 ? 17.781 -10.055 -13.617 1 98.12 34 GLU B CA 1
ATOM 1560 C C . GLU B 1 34 ? 17.297 -8.883 -12.766 1 98.12 34 GLU B C 1
ATOM 1562 O O . GLU B 1 34 ? 17.672 -8.758 -11.602 1 98.12 34 GLU B O 1
ATOM 1567 N N . GLN B 1 35 ? 16.453 -8.078 -13.289 1 97.5 35 GLN B N 1
ATOM 1568 C CA . GLN B 1 35 ? 15.898 -6.941 -12.562 1 97.5 35 GLN B CA 1
ATOM 1569 C C . GLN B 1 35 ? 14.969 -7.402 -11.445 1 97.5 35 GLN B C 1
ATOM 1571 O O . GLN B 1 35 ? 14.938 -6.805 -10.367 1 97.5 35 GLN B O 1
ATOM 1576 N N . ALA B 1 36 ? 14.219 -8.453 -11.734 1 98.31 36 ALA B N 1
ATOM 1577 C CA . ALA B 1 36 ? 13.273 -8.969 -10.75 1 98.31 36 ALA B CA 1
ATOM 1578 C C . ALA B 1 36 ? 13.992 -9.57 -9.555 1 98.31 36 ALA B C 1
ATOM 1580 O O . ALA B 1 36 ? 13.484 -9.523 -8.43 1 98.31 36 ALA B O 1
ATOM 1581 N N . MET B 1 37 ? 15.219 -10.039 -9.727 1 96.81 37 MET B N 1
ATOM 1582 C CA . MET B 1 37 ? 15.961 -10.703 -8.664 1 96.81 37 MET B CA 1
ATOM 1583 C C . MET B 1 37 ? 16.922 -9.734 -7.977 1 96.81 37 MET B C 1
ATOM 1585 O O . MET B 1 37 ? 17.531 -10.078 -6.969 1 96.81 37 MET B O 1
ATOM 1589 N N . TRP B 1 38 ? 16.953 -8.586 -8.477 1 94.12 38 TRP B N 1
ATOM 1590 C CA . TRP B 1 38 ? 17.922 -7.602 -7.988 1 94.12 38 TRP B CA 1
ATOM 1591 C C . TRP B 1 38 ? 17.578 -7.16 -6.57 1 94.12 38 TRP B C 1
ATOM 1593 O O . TRP B 1 38 ? 16.406 -7.004 -6.227 1 94.12 38 TRP B O 1
ATOM 1603 N N . LYS B 1 39 ? 18.578 -6.918 -5.762 1 88.75 39 LYS B N 1
ATOM 1604 C CA . LYS B 1 39 ? 18.422 -6.324 -4.438 1 88.75 39 LYS B CA 1
ATOM 1605 C C . LYS B 1 39 ? 19.547 -5.32 -4.148 1 88.75 39 LYS B C 1
ATOM 1607 O O . LYS B 1 39 ? 20.672 -5.492 -4.609 1 88.75 39 LYS B O 1
ATOM 1612 N N . PRO B 1 40 ? 19.109 -4.215 -3.469 1 82.5 40 PRO B N 1
ATOM 1613 C CA . PRO B 1 40 ? 20.156 -3.275 -3.082 1 82.5 40 PRO B CA 1
ATOM 1614 C C . PRO B 1 40 ? 21.203 -3.906 -2.16 1 82.5 40 PRO B C 1
ATOM 1616 O O . PRO B 1 40 ? 20.922 -4.891 -1.479 1 82.5 40 PRO B O 1
ATOM 1619 N N . ALA B 1 41 ? 22.406 -3.352 -2.301 1 76.25 41 ALA B N 1
ATOM 1620 C CA . ALA B 1 41 ? 23.469 -3.828 -1.419 1 76.25 41 ALA B CA 1
ATOM 1621 C C . ALA B 1 41 ? 23.062 -3.725 0.046 1 76.25 41 ALA B C 1
ATOM 1623 O O . ALA B 1 41 ? 22.438 -2.744 0.452 1 76.25 41 ALA B O 1
ATOM 1624 N N . GLY B 1 42 ? 23.438 -4.617 0.834 1 64.81 42 GLY B N 1
ATOM 1625 C CA . GLY B 1 42 ? 23.094 -4.629 2.246 1 64.81 42 GLY B CA 1
ATOM 1626 C C . GLY B 1 42 ? 21.703 -5.191 2.52 1 64.81 42 GLY B C 1
ATOM 1627 O O . GLY B 1 42 ? 20.844 -5.18 1.641 1 64.81 42 GLY B O 1
ATOM 1628 N N . GLU B 1 43 ? 21.422 -6.578 2.904 1 61.19 43 GLU B N 1
ATOM 1629 C CA . GLU B 1 43 ? 20.453 -7.66 3.045 1 61.19 43 GLU B CA 1
ATOM 1630 C C . GLU B 1 43 ? 19.172 -7.172 3.715 1 61.19 43 GLU B C 1
ATOM 1632 O O . GLU B 1 43 ? 18.219 -7.926 3.844 1 61.19 43 GLU B O 1
ATOM 1637 N N . THR B 1 44 ? 18.25 -6.02 3.184 1 74.12 44 THR B N 1
ATOM 1638 C CA . THR B 1 44 ? 17.141 -6.262 4.09 1 74.12 44 THR B CA 1
ATOM 1639 C C . THR B 1 44 ? 15.805 -6.145 3.352 1 74.12 44 THR B C 1
ATOM 1641 O O . THR B 1 44 ? 14.742 -6.105 3.979 1 74.12 44 THR B O 1
ATOM 1644 N N . THR B 1 45 ? 15.867 -6.184 1.99 1 85.31 45 THR B N 1
ATOM 1645 C CA . THR B 1 45 ? 14.586 -6.07 1.302 1 85.31 45 THR B CA 1
ATOM 1646 C C . THR B 1 45 ? 14.312 -7.309 0.456 1 85.31 45 THR B C 1
ATOM 1648 O O . THR B 1 45 ? 15.25 -8 0.039 1 85.31 45 THR B O 1
ATOM 1651 N N . ASN B 1 46 ? 13.094 -7.719 0.324 1 92.81 46 ASN B N 1
ATOM 1652 C CA . ASN B 1 46 ? 12.695 -8.742 -0.637 1 92.81 46 ASN B CA 1
ATOM 1653 C C . ASN B 1 46 ? 12.852 -8.25 -2.074 1 92.81 46 ASN B C 1
ATOM 1655 O O . ASN B 1 46 ? 12.672 -7.062 -2.352 1 92.81 46 ASN B O 1
ATOM 1659 N N . THR B 1 47 ? 13.234 -9.156 -2.986 1 96.31 47 THR B N 1
ATOM 1660 C CA . THR B 1 47 ? 13.305 -8.82 -4.402 1 96.31 47 THR B CA 1
ATOM 1661 C C . THR B 1 47 ? 11.898 -8.609 -4.973 1 96.31 47 THR B C 1
ATOM 1663 O O . THR B 1 47 ? 10.906 -8.93 -4.316 1 96.31 47 THR B O 1
ATOM 1666 N N . ILE B 1 48 ? 11.844 -8.023 -6.164 1 97.94 48 ILE B N 1
ATOM 1667 C CA . ILE B 1 48 ? 10.562 -7.895 -6.855 1 97.94 48 ILE B CA 1
ATOM 1668 C C . ILE B 1 48 ? 9.969 -9.273 -7.094 1 97.94 48 ILE B C 1
ATOM 1670 O O . ILE B 1 48 ? 8.773 -9.492 -6.855 1 97.94 48 ILE B O 1
ATOM 1674 N N . TRP B 1 49 ? 10.781 -10.281 -7.512 1 98.56 49 TRP B N 1
ATOM 1675 C CA . TRP B 1 49 ? 10.352 -11.656 -7.727 1 98.56 49 TRP B CA 1
ATOM 1676 C C . TRP B 1 49 ? 9.695 -12.227 -6.473 1 98.56 49 TRP B C 1
ATOM 1678 O O . TRP B 1 49 ? 8.602 -12.789 -6.539 1 98.56 49 TRP B O 1
ATOM 1688 N N . GLU B 1 50 ? 10.305 -12.023 -5.375 1 97.5 50 GLU B N 1
ATOM 1689 C CA . GLU B 1 50 ? 9.789 -12.523 -4.102 1 97.5 50 GLU B CA 1
ATOM 1690 C C . GLU B 1 50 ? 8.453 -11.867 -3.75 1 97.5 50 GLU B C 1
ATOM 1692 O O . GLU B 1 50 ? 7.531 -12.547 -3.297 1 97.5 50 GLU B O 1
ATOM 1697 N N . ASN B 1 51 ? 8.383 -10.57 -3.93 1 98 51 ASN B N 1
ATOM 1698 C CA . ASN B 1 51 ? 7.137 -9.867 -3.637 1 98 51 ASN B CA 1
ATOM 1699 C C . ASN B 1 51 ? 6 -10.344 -4.539 1 98 51 ASN B C 1
ATOM 1701 O O . ASN B 1 51 ? 4.863 -10.5 -4.086 1 98 51 ASN B O 1
ATOM 1705 N N . VAL B 1 52 ? 6.25 -10.562 -5.824 1 98.75 52 VAL B N 1
ATOM 1706 C CA . VAL B 1 52 ? 5.234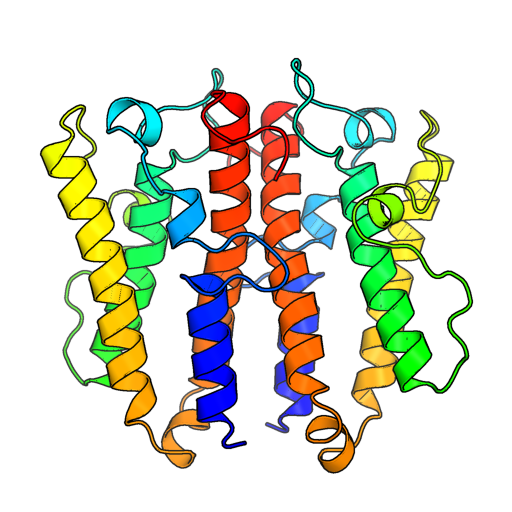 -11.047 -6.754 1 98.75 52 VAL B CA 1
ATOM 1707 C C . VAL B 1 52 ? 4.73 -12.414 -6.293 1 98.75 52 VAL B C 1
ATOM 1709 O O . VAL B 1 52 ? 3.523 -12.664 -6.273 1 98.75 52 VAL B O 1
ATOM 1712 N N . ASN B 1 53 ? 5.691 -13.305 -5.891 1 98.56 53 ASN B N 1
ATOM 1713 C CA . ASN B 1 53 ? 5.32 -14.609 -5.34 1 98.56 53 ASN B CA 1
ATOM 1714 C C . ASN B 1 53 ? 4.391 -14.461 -4.141 1 98.56 53 ASN B C 1
ATOM 1716 O O . ASN B 1 53 ? 3.357 -15.133 -4.066 1 98.56 53 ASN B O 1
ATOM 1720 N N . HIS B 1 54 ? 4.773 -13.648 -3.291 1 98.31 54 HIS B N 1
ATOM 1721 C CA . HIS B 1 54 ? 4.07 -13.422 -2.033 1 98.31 54 HIS B CA 1
ATOM 1722 C C . HIS B 1 54 ? 2.637 -12.969 -2.275 1 98.31 54 HIS B C 1
ATOM 1724 O O . HIS B 1 54 ? 1.697 -13.516 -1.697 1 98.31 54 HIS B O 1
ATOM 1730 N N . LEU B 1 55 ? 2.459 -12 -3.156 1 98.38 55 LEU B N 1
ATOM 1731 C CA . LEU B 1 55 ? 1.143 -11.453 -3.473 1 98.38 55 LEU B CA 1
ATOM 1732 C C . LEU B 1 55 ? 0.295 -12.477 -4.215 1 98.38 55 LEU B C 1
ATOM 1734 O O . LEU B 1 55 ? -0.907 -12.602 -3.965 1 98.38 55 LEU B O 1
ATOM 1738 N N . THR B 1 56 ? 0.902 -13.211 -5.117 1 98.5 56 THR B N 1
ATOM 1739 C CA . THR B 1 56 ? 0.219 -14.242 -5.891 1 98.5 56 THR B CA 1
ATOM 1740 C C . THR B 1 56 ? -0.344 -15.32 -4.973 1 98.5 56 THR B C 1
ATOM 1742 O O . THR B 1 56 ? -1.495 -15.734 -5.129 1 98.5 56 THR B O 1
ATOM 1745 N N . TYR B 1 57 ? 0.43 -15.695 -4.016 1 98.44 57 TYR B N 1
ATOM 1746 C CA . TYR B 1 57 ? 0.076 -16.797 -3.119 1 98.44 57 TYR B CA 1
ATOM 1747 C C . TYR B 1 57 ? -1.251 -16.516 -2.422 1 98.44 57 TYR B C 1
ATOM 1749 O O . TYR B 1 57 ? -2.143 -17.375 -2.412 1 98.44 57 TYR B O 1
ATOM 1757 N N . TYR B 1 58 ? -1.411 -15.398 -1.863 1 97.25 58 TYR B N 1
ATOM 1758 C CA . TYR B 1 58 ? -2.582 -15.117 -1.042 1 97.25 58 TYR B CA 1
ATOM 1759 C C . TYR B 1 58 ? -3.832 -14.969 -1.903 1 97.25 58 TYR B C 1
ATOM 1761 O O . TYR B 1 58 ? -4.934 -15.328 -1.478 1 97.25 58 TYR B O 1
ATOM 1769 N N . LYS B 1 59 ? -3.682 -14.461 -3.148 1 98 59 LYS B N 1
ATOM 1770 C CA . LYS B 1 59 ? -4.824 -14.398 -4.051 1 98 59 LYS B CA 1
ATOM 1771 C C . LYS B 1 59 ? -5.266 -15.797 -4.477 1 98 59 LYS B C 1
ATOM 1773 O O . LYS B 1 59 ? -6.465 -16.094 -4.531 1 98 59 LYS B O 1
ATOM 1778 N N . GLU B 1 60 ? -4.277 -16.641 -4.77 1 98 60 GLU B N 1
ATOM 1779 C CA . GLU B 1 60 ? -4.605 -18.016 -5.137 1 98 60 GLU B CA 1
ATOM 1780 C C . GLU B 1 60 ? -5.301 -18.734 -3.992 1 98 60 GLU B C 1
ATOM 1782 O O . GLU B 1 60 ? -6.297 -19.438 -4.203 1 98 60 GLU B O 1
ATOM 1787 N N . ARG B 1 61 ? -4.773 -18.562 -2.832 1 97.06 61 ARG B N 1
ATOM 1788 C CA . ARG B 1 61 ? -5.348 -19.234 -1.668 1 97.06 61 ARG B CA 1
ATOM 1789 C C . ARG B 1 61 ? -6.777 -18.766 -1.419 1 97.06 61 ARG B C 1
ATOM 1791 O O . ARG B 1 61 ? -7.672 -19.594 -1.176 1 97.06 61 ARG B O 1
ATOM 1798 N N . LEU B 1 62 ? -6.996 -17.484 -1.443 1 95.88 62 LEU B N 1
ATOM 1799 C CA . LEU B 1 62 ? -8.344 -16.969 -1.214 1 95.88 62 LEU B CA 1
ATOM 1800 C C . LEU B 1 62 ? -9.305 -17.484 -2.277 1 95.88 62 LEU B C 1
ATOM 1802 O O . LEU B 1 62 ? -10.422 -17.891 -1.962 1 95.88 62 LEU B O 1
ATOM 1806 N N . ALA B 1 63 ? -8.898 -17.422 -3.543 1 96.88 63 ALA B N 1
ATOM 1807 C CA . ALA B 1 63 ? -9.75 -17.906 -4.625 1 96.88 63 ALA B CA 1
ATOM 1808 C C . ALA B 1 63 ? -10.102 -19.375 -4.434 1 96.88 63 ALA B C 1
ATOM 1810 O O . ALA B 1 63 ? -11.258 -19.766 -4.582 1 96.88 63 ALA B O 1
ATOM 1811 N N . ALA B 1 64 ? -9.102 -20.156 -4.098 1 96.75 64 ALA B N 1
ATOM 1812 C CA . ALA B 1 64 ? -9.336 -21.578 -3.865 1 96.75 64 ALA B CA 1
ATOM 1813 C C . ALA B 1 64 ? -10.359 -21.797 -2.752 1 96.75 64 ALA B C 1
ATOM 1815 O O . ALA B 1 64 ? -11.281 -22.594 -2.896 1 96.75 64 ALA B O 1
ATOM 1816 N N . ASN B 1 65 ? -10.211 -21.094 -1.655 1 93.94 65 ASN B N 1
ATOM 1817 C CA . ASN B 1 65 ? -11.125 -21.203 -0.527 1 93.94 65 ASN B CA 1
ATOM 1818 C C . ASN B 1 65 ? -12.547 -20.812 -0.925 1 93.94 65 ASN B C 1
ATOM 1820 O O . ASN B 1 65 ? -13.508 -21.484 -0.538 1 93.94 65 ASN B O 1
ATOM 1824 N N . LEU B 1 66 ? -12.695 -19.797 -1.696 1 93.75 66 LEU B N 1
ATOM 1825 C CA . LEU B 1 66 ? -14.008 -19.312 -2.111 1 93.75 66 LEU B CA 1
ATOM 1826 C C . LEU B 1 66 ? -14.672 -20.297 -3.064 1 93.75 66 LEU B C 1
ATOM 1828 O O . LEU B 1 66 ? -15.898 -20.391 -3.107 1 93.75 66 LEU B O 1
ATOM 1832 N N . GLU B 1 67 ? -13.867 -21.016 -3.791 1 94.62 67 GLU B N 1
ATOM 1833 C CA . GLU B 1 67 ? -14.375 -22.016 -4.734 1 94.62 67 GLU B CA 1
ATOM 1834 C C . GLU B 1 67 ? -14.688 -23.328 -4.035 1 94.62 67 GLU B C 1
ATOM 1836 O O . GLU B 1 67 ? -15.227 -24.25 -4.645 1 94.62 67 GLU B O 1
ATOM 1841 N N . GLY B 1 68 ? -14.281 -23.422 -2.834 1 93.19 68 GLY B N 1
ATOM 1842 C CA . GLY B 1 68 ? -14.477 -24.656 -2.105 1 93.19 68 GLY B CA 1
ATOM 1843 C C . GLY B 1 68 ? -13.43 -25.719 -2.418 1 93.19 68 GLY B C 1
ATOM 1844 O O . GLY B 1 68 ? -13.625 -26.891 -2.131 1 93.19 68 GLY B O 1
ATOM 1845 N N . ARG B 1 69 ? -12.445 -25.25 -3.043 1 95.38 69 ARG B N 1
ATOM 1846 C CA . ARG B 1 69 ? -11.336 -26.172 -3.33 1 95.38 69 ARG B CA 1
ATOM 1847 C C . ARG B 1 69 ? -10.383 -26.266 -2.146 1 95.38 69 ARG B C 1
ATOM 1849 O O . ARG B 1 69 ? -10.125 -25.266 -1.472 1 95.38 69 ARG B O 1
ATOM 1856 N N . GLU B 1 70 ? -9.891 -27.453 -1.933 1 93.75 70 GLU B N 1
ATOM 1857 C CA . GLU B 1 70 ? -8.859 -27.625 -0.908 1 93.75 70 GLU B CA 1
ATOM 1858 C C . GLU B 1 70 ? -7.566 -26.922 -1.307 1 93.75 70 GLU B C 1
ATOM 1860 O O . GLU B 1 70 ? -7.102 -27.062 -2.441 1 93.75 70 GLU B O 1
ATOM 1865 N N . TRP B 1 71 ? -7.078 -26.047 -0.438 1 93 71 TRP B N 1
ATOM 1866 C CA . TRP B 1 71 ? -5.77 -25.438 -0.638 1 93 71 TRP B CA 1
ATOM 1867 C C . TRP B 1 71 ? -4.672 -26.266 0.018 1 93 71 TRP B C 1
ATOM 1869 O O . TRP B 1 71 ? -4.562 -26.297 1.246 1 93 71 TRP B O 1
ATOM 1879 N N . THR B 1 72 ? -3.818 -26.938 -0.808 1 91.06 72 THR B N 1
ATOM 1880 C CA . THR B 1 72 ? -2.865 -27.922 -0.302 1 91.06 72 THR B CA 1
ATOM 1881 C C . THR B 1 72 ? -1.463 -27.328 -0.228 1 91.06 72 THR B C 1
ATOM 1883 O O . THR B 1 72 ? -0.528 -27.984 0.236 1 91.06 72 THR B O 1
ATOM 1886 N N . HIS B 1 73 ? -1.274 -26.203 -0.69 1 90.38 73 HIS B N 1
ATOM 1887 C CA . HIS B 1 73 ? 0.029 -25.547 -0.675 1 90.38 73 HIS B CA 1
ATOM 1888 C C . HIS B 1 73 ? 0.135 -24.562 0.477 1 90.38 73 HIS B C 1
ATOM 1890 O O . HIS B 1 73 ? 0.251 -23.344 0.254 1 90.38 73 HIS B O 1
ATOM 1896 N N . ASN B 1 74 ? 0.205 -25.047 1.726 1 91.88 74 ASN B N 1
ATOM 1897 C CA . ASN B 1 74 ? 0.219 -24.172 2.9 1 91.88 74 ASN B CA 1
ATOM 1898 C C . ASN B 1 74 ? 1.626 -23.672 3.207 1 91.88 74 ASN B C 1
ATOM 1900 O O . ASN B 1 74 ? 2.514 -24.453 3.541 1 91.88 74 ASN B O 1
ATOM 1904 N N . LEU B 1 75 ? 1.823 -22.469 2.945 1 91.44 75 LEU B N 1
ATOM 1905 C CA . LEU B 1 75 ? 3.064 -21.781 3.283 1 91.44 75 LEU B CA 1
ATOM 1906 C C . LEU B 1 75 ? 2.838 -20.781 4.402 1 91.44 75 LEU B C 1
ATOM 1908 O O . LEU B 1 75 ? 1.717 -20.312 4.602 1 91.44 75 LEU B O 1
ATOM 1912 N N . ASP B 1 76 ? 3.816 -20.609 5.125 1 83.5 76 ASP B N 1
ATOM 1913 C CA . ASP B 1 76 ? 3.678 -19.641 6.211 1 83.5 76 ASP B CA 1
ATOM 1914 C C . ASP B 1 76 ? 4.562 -18.422 5.977 1 83.5 76 ASP B C 1
ATOM 1916 O O . ASP B 1 76 ? 5.676 -18.547 5.453 1 83.5 76 ASP B O 1
ATOM 1920 N N . GLY B 1 77 ? 4.023 -17.297 6.41 1 80.56 77 GLY B N 1
ATOM 1921 C CA . GLY B 1 77 ? 4.75 -16.047 6.508 1 80.56 77 GLY B CA 1
ATOM 1922 C C . GLY B 1 77 ? 5.73 -15.828 5.371 1 80.56 77 GLY B C 1
ATOM 1923 O O . GLY B 1 77 ? 5.324 -15.703 4.211 1 80.56 77 GLY B O 1
ATOM 1924 N N . ASN B 1 78 ? 7.07 -15.969 5.715 1 86.81 78 ASN B N 1
ATOM 1925 C CA . ASN B 1 78 ? 8.18 -15.641 4.832 1 86.81 78 ASN B CA 1
ATOM 1926 C C . ASN B 1 78 ? 8.352 -16.688 3.727 1 86.81 78 ASN B C 1
ATOM 1928 O O . ASN B 1 78 ? 8.898 -16.391 2.666 1 86.81 78 ASN B O 1
ATOM 1932 N N . ASP B 1 79 ? 7.738 -17.859 3.91 1 94.25 79 ASP B N 1
ATOM 1933 C CA . ASP B 1 79 ? 7.867 -18.906 2.898 1 94.25 79 ASP B CA 1
ATOM 1934 C C . ASP B 1 79 ? 7.094 -18.547 1.634 1 94.25 79 ASP B C 1
ATOM 1936 O O . ASP B 1 79 ? 7.391 -19.047 0.55 1 94.25 79 ASP B O 1
ATOM 1940 N N . THR B 1 80 ? 6.113 -17.688 1.743 1 96.19 80 THR B N 1
ATOM 1941 C CA . THR B 1 80 ? 5.281 -17.312 0.604 1 96.19 80 THR B CA 1
ATOM 1942 C C . THR B 1 80 ? 6.074 -16.484 -0.399 1 96.19 80 THR B C 1
ATOM 1944 O O . THR B 1 80 ? 5.691 -16.375 -1.566 1 96.19 80 THR B O 1
ATOM 1947 N N . PHE B 1 81 ? 7.176 -15.906 0.053 1 96.31 81 PHE B N 1
ATOM 1948 C CA . PHE B 1 81 ? 8.031 -15.133 -0.838 1 96.31 81 PHE B CA 1
ATOM 1949 C C . PHE B 1 81 ? 8.805 -16.047 -1.78 1 96.31 81 PHE B C 1
ATOM 1951 O O . PHE B 1 81 ? 9.336 -15.594 -2.795 1 96.31 81 PHE B O 1
ATOM 1958 N N . TYR B 1 82 ? 8.812 -17.328 -1.449 1 95.69 82 TYR B N 1
ATOM 1959 C CA . TYR B 1 82 ? 9.594 -18.312 -2.199 1 95.69 82 TYR B CA 1
ATOM 1960 C C . TYR B 1 82 ? 8.695 -19.344 -2.869 1 95.69 82 TYR B C 1
ATOM 1962 O O . TYR B 1 82 ? 9.039 -20.516 -2.955 1 95.69 82 TYR B O 1
ATOM 1970 N N . LEU B 1 83 ? 7.566 -18.859 -3.279 1 95.94 83 LEU B N 1
ATOM 1971 C CA . LEU B 1 83 ? 6.602 -19.703 -3.982 1 95.94 83 LEU B CA 1
ATOM 1972 C C . LEU B 1 83 ? 7.234 -20.344 -5.207 1 95.94 83 LEU B C 1
ATOM 1974 O O . LEU B 1 83 ? 6.891 -21.484 -5.566 1 95.94 83 LEU B O 1
ATOM 1978 N N . THR B 1 84 ? 8.086 -19.719 -5.922 1 96.69 84 THR B N 1
ATOM 1979 C CA . THR B 1 84 ? 8.875 -20.25 -7.031 1 96.69 84 THR B CA 1
ATOM 1980 C C . THR B 1 84 ? 10.359 -19.969 -6.824 1 96.69 84 THR B C 1
ATOM 1982 O O . THR B 1 84 ? 10.727 -19.031 -6.117 1 96.69 84 THR B O 1
ATOM 1985 N N . LYS B 1 85 ? 11.164 -20.781 -7.445 1 96.62 85 LYS B N 1
ATOM 1986 C CA . LYS B 1 85 ? 12.602 -20.547 -7.43 1 96.62 85 LYS B CA 1
ATOM 1987 C C . LYS B 1 85 ? 12.984 -19.422 -8.391 1 96.62 85 LYS B C 1
ATOM 1989 O O . LYS B 1 85 ? 12.516 -19.375 -9.531 1 96.62 85 LYS B O 1
ATOM 1994 N N . GLN B 1 86 ? 13.742 -18.516 -7.82 1 96.44 86 GLN B N 1
ATOM 1995 C CA . GLN B 1 86 ? 14.227 -17.453 -8.68 1 96.44 86 GLN B CA 1
ATOM 1996 C C . GLN B 1 86 ? 15.32 -17.953 -9.625 1 96.44 86 GLN B C 1
ATOM 1998 O O . GLN B 1 86 ? 16.109 -18.828 -9.25 1 96.44 86 GLN B O 1
ATOM 2003 N N . SER B 1 87 ? 15.281 -17.406 -10.883 1 96.25 87 SER B N 1
ATOM 2004 C CA . SER B 1 87 ? 16.281 -17.75 -11.883 1 96.25 87 SER B CA 1
ATOM 2005 C C . SER B 1 87 ? 16.547 -16.578 -12.82 1 96.25 87 SER B C 1
ATOM 2007 O O . SER B 1 87 ? 15.711 -15.695 -12.977 1 96.25 87 SER B O 1
ATOM 2009 N N . ASN B 1 88 ? 17.734 -16.562 -13.367 1 96.62 88 ASN B N 1
ATOM 2010 C CA . ASN B 1 88 ? 18.062 -15.523 -14.336 1 96.62 88 ASN B CA 1
ATOM 2011 C C . ASN B 1 88 ? 17.531 -15.859 -15.727 1 96.62 88 ASN B C 1
ATOM 2013 O O . ASN B 1 88 ? 18.156 -15.523 -16.734 1 96.62 88 ASN B O 1
ATOM 2017 N N . ASN B 1 89 ? 16.484 -16.5 -15.75 1 97.94 89 ASN B N 1
ATOM 2018 C CA . ASN B 1 89 ? 15.812 -16.906 -16.984 1 97.94 89 ASN B CA 1
ATOM 2019 C C . 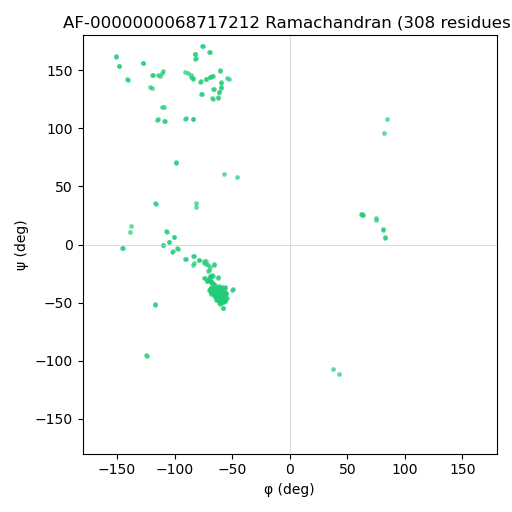ASN B 1 89 ? 14.523 -16.125 -17.203 1 97.94 89 ASN B C 1
ATOM 2021 O O . ASN B 1 89 ? 13.555 -16.281 -16.469 1 97.94 89 ASN B O 1
ATOM 2025 N N . ASP B 1 90 ? 14.453 -15.375 -18.297 1 98.44 90 ASP B N 1
ATOM 2026 C CA . ASP B 1 90 ? 13.328 -14.484 -18.578 1 98.44 90 ASP B CA 1
ATOM 2027 C C . ASP B 1 90 ? 12.047 -15.281 -18.828 1 98.44 90 ASP B C 1
ATOM 2029 O O . ASP B 1 90 ? 10.953 -14.82 -18.516 1 98.44 90 ASP B O 1
ATOM 2033 N N . THR B 1 91 ? 12.211 -16.391 -19.375 1 98.44 91 THR B N 1
ATOM 2034 C CA . THR B 1 91 ? 11.039 -17.219 -19.609 1 98.44 91 THR B CA 1
ATOM 2035 C C . THR B 1 91 ? 10.391 -17.625 -18.281 1 98.44 91 THR B C 1
ATOM 2037 O O . THR B 1 91 ? 9.164 -17.594 -18.156 1 98.44 91 THR B O 1
ATOM 2040 N N . GLU B 1 92 ? 11.211 -17.969 -17.312 1 98.44 92 GLU B N 1
ATOM 2041 C CA . GLU B 1 92 ? 10.688 -18.344 -16 1 98.44 92 GLU B CA 1
ATOM 2042 C C . GLU B 1 92 ? 10.07 -17.141 -15.297 1 98.44 92 GLU B C 1
ATOM 2044 O O . GLU B 1 92 ? 9.047 -17.266 -14.625 1 98.44 92 GLU B O 1
ATOM 2049 N N . TRP B 1 93 ? 10.648 -15.977 -15.453 1 98.62 93 TRP B N 1
ATOM 2050 C CA . TRP B 1 93 ? 10.07 -14.758 -14.898 1 98.62 93 TRP B CA 1
ATOM 2051 C C . TRP B 1 93 ? 8.711 -14.469 -15.531 1 98.62 93 TRP B C 1
ATOM 2053 O O . TRP B 1 93 ? 7.754 -14.125 -14.828 1 98.62 93 TRP B O 1
ATOM 2063 N N . LYS B 1 94 ? 8.617 -14.617 -16.828 1 98.5 94 LYS B N 1
ATOM 2064 C CA . LYS B 1 94 ? 7.355 -14.406 -17.531 1 98.5 94 LYS B CA 1
ATOM 2065 C C . LYS B 1 94 ? 6.273 -15.344 -17 1 98.5 94 LYS B C 1
ATOM 2067 O O . LYS B 1 94 ? 5.105 -14.961 -16.906 1 98.5 94 LYS B O 1
ATOM 2072 N N . GLU B 1 95 ? 6.676 -16.531 -16.672 1 98.62 95 GLU B N 1
ATOM 2073 C CA . GLU B 1 95 ? 5.73 -17.5 -16.109 1 98.62 95 GLU B CA 1
ATOM 2074 C C . GLU B 1 95 ? 5.219 -17.031 -14.75 1 98.62 95 GLU B C 1
ATOM 2076 O O . GLU B 1 95 ? 4.043 -17.203 -14.43 1 98.62 95 GLU B O 1
ATOM 2081 N N . VAL B 1 96 ? 6.117 -16.469 -13.945 1 98.69 96 VAL B N 1
ATOM 2082 C CA . VAL B 1 96 ? 5.75 -15.93 -12.641 1 98.69 96 VAL B CA 1
ATOM 2083 C C . VAL B 1 96 ? 4.77 -14.773 -12.805 1 98.69 96 VAL B C 1
ATOM 2085 O O . VAL B 1 96 ? 3.756 -14.703 -12.109 1 98.69 96 VAL B O 1
ATOM 2088 N N . VAL B 1 97 ? 5.031 -13.891 -13.75 1 98.81 97 VAL B N 1
ATOM 2089 C CA . VAL B 1 97 ? 4.16 -12.758 -14.031 1 98.81 97 VAL B CA 1
ATOM 2090 C C . VAL B 1 97 ? 2.795 -13.25 -14.5 1 98.81 97 VAL B C 1
ATOM 2092 O O . VAL B 1 97 ? 1.759 -12.781 -14.023 1 98.81 97 VAL B O 1
ATOM 2095 N N . GLU B 1 98 ? 2.766 -14.195 -15.406 1 98.69 98 GLU B N 1
ATOM 2096 C CA . GLU B 1 98 ? 1.519 -14.758 -15.914 1 98.69 98 GLU B CA 1
ATOM 2097 C C . GLU B 1 98 ? 0.712 -15.414 -14.797 1 98.69 98 GLU B C 1
ATOM 2099 O O . GLU B 1 98 ? -0.516 -15.312 -14.766 1 98.69 98 GLU B O 1
ATOM 2104 N N . ARG B 1 99 ? 1.407 -16.109 -13.914 1 98.69 99 ARG B N 1
ATOM 2105 C CA . ARG B 1 99 ? 0.724 -16.719 -12.781 1 98.69 99 ARG B CA 1
ATOM 2106 C C . ARG B 1 99 ? 0.045 -15.664 -11.914 1 98.69 99 ARG B C 1
ATOM 2108 O O . ARG B 1 99 ? -1.081 -15.859 -11.453 1 98.69 99 ARG B O 1
ATOM 2115 N N . SER B 1 100 ? 0.748 -14.586 -11.688 1 98.75 100 SER B N 1
ATOM 2116 C CA . SER B 1 100 ? 0.162 -13.508 -10.898 1 98.75 100 SER B CA 1
ATOM 2117 C C . SER B 1 100 ? -1.072 -12.93 -11.586 1 98.75 100 SER B C 1
ATOM 2119 O O . SER B 1 100 ? -2.062 -12.609 -10.922 1 98.75 100 SER B O 1
ATOM 2121 N N . GLU B 1 101 ? -1.027 -12.781 -12.922 1 98.69 101 GLU B N 1
ATOM 2122 C CA . GLU B 1 101 ? -2.174 -12.289 -13.68 1 98.69 101 GLU B CA 1
ATOM 2123 C C . GLU B 1 101 ? -3.342 -13.273 -13.609 1 98.69 101 GLU B C 1
ATOM 2125 O O . GLU B 1 101 ? -4.496 -12.859 -13.477 1 98.69 101 GLU B O 1
ATOM 2130 N N . ASN B 1 102 ? -3.035 -14.508 -13.711 1 98.75 102 ASN B N 1
ATOM 2131 C CA . ASN B 1 102 ? -4.07 -15.531 -13.609 1 98.75 102 ASN B CA 1
ATOM 2132 C C . ASN B 1 102 ? -4.707 -15.547 -12.227 1 98.75 102 ASN B C 1
ATOM 2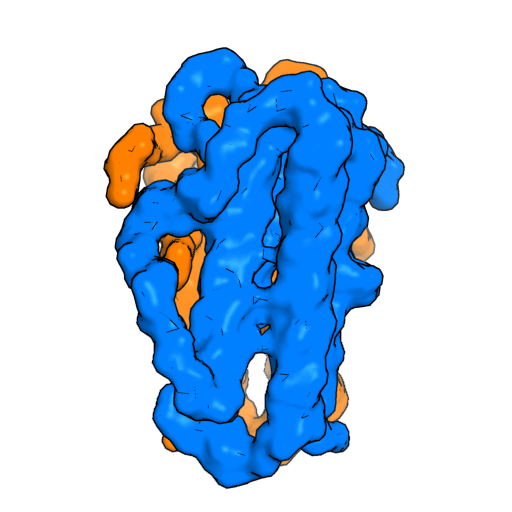134 O O . ASN B 1 102 ? -5.914 -15.75 -12.094 1 98.75 102 ASN B O 1
ATOM 2138 N N . ALA B 1 103 ? -3.877 -15.383 -11.195 1 98.62 103 ALA B N 1
ATOM 2139 C CA . ALA B 1 103 ? -4.398 -15.32 -9.836 1 98.62 103 ALA B CA 1
ATOM 2140 C C . ALA B 1 103 ? -5.41 -14.188 -9.68 1 98.62 103 ALA B C 1
ATOM 2142 O O . ALA B 1 103 ? -6.473 -14.375 -9.086 1 98.62 103 ALA B O 1
ATOM 2143 N N . GLN B 1 104 ? -5.039 -13.008 -10.266 1 98.75 104 GLN B N 1
ATOM 2144 C CA . GLN B 1 104 ? -5.949 -11.867 -10.258 1 98.75 104 GLN B CA 1
ATOM 2145 C C . GLN B 1 104 ? -7.238 -12.188 -11.008 1 98.75 104 GLN B C 1
ATOM 2147 O O . GLN B 1 104 ? -8.336 -11.953 -10.492 1 98.75 104 GLN B O 1
ATOM 2152 N N . ARG B 1 105 ? -7.125 -12.688 -12.172 1 98.5 105 ARG B N 1
ATOM 2153 C CA . ARG B 1 105 ? -8.281 -12.992 -13.008 1 98.5 105 ARG B CA 1
ATOM 2154 C C . ARG B 1 105 ? -9.203 -14 -12.336 1 98.5 105 ARG B C 1
ATOM 2156 O O . ARG B 1 105 ? -10.422 -13.828 -12.336 1 98.5 105 ARG B O 1
ATOM 2163 N N . ASN B 1 106 ? -8.602 -15.039 -11.789 1 98.44 106 ASN B N 1
ATOM 2164 C CA . ASN B 1 106 ? -9.391 -16.078 -11.125 1 98.44 106 ASN B CA 1
ATOM 2165 C C . ASN B 1 106 ? -10.125 -15.531 -9.906 1 98.44 106 ASN B C 1
ATOM 2167 O O . ASN B 1 106 ? -11.312 -15.812 -9.719 1 98.44 106 ASN B O 1
ATOM 2171 N N . LEU B 1 107 ? -9.406 -14.789 -9.062 1 98.44 107 LEU B N 1
ATOM 2172 C CA . LEU B 1 107 ? -10.047 -14.203 -7.891 1 98.44 107 LEU B CA 1
ATOM 2173 C C . LEU B 1 107 ? -11.188 -13.289 -8.289 1 98.44 107 LEU B C 1
ATOM 2175 O O . LEU B 1 107 ? -12.273 -13.344 -7.703 1 98.44 107 LEU B O 1
ATOM 2179 N N . ARG B 1 108 ? -10.938 -12.438 -9.289 1 98.31 108 ARG B N 1
ATOM 2180 C CA . ARG B 1 108 ? -11.969 -11.531 -9.773 1 98.31 108 ARG B CA 1
ATOM 2181 C C . ARG B 1 108 ? -13.195 -12.305 -10.258 1 98.31 108 ARG B C 1
ATOM 2183 O O . ARG B 1 108 ? -14.328 -11.914 -9.977 1 98.31 108 ARG B O 1
ATOM 2190 N N . GLN B 1 109 ? -12.938 -13.352 -10.984 1 98 109 GLN B N 1
ATOM 2191 C CA . GLN B 1 109 ? -14.023 -14.18 -11.508 1 98 109 GLN B CA 1
ATOM 2192 C C . GLN B 1 109 ? -14.828 -14.805 -10.367 1 98 109 GLN B C 1
ATOM 2194 O O . GLN B 1 109 ? -16.062 -14.766 -10.383 1 98 109 GLN B O 1
ATOM 2199 N N . VAL B 1 110 ? -14.164 -15.375 -9.414 1 97.06 110 VAL B N 1
ATOM 2200 C CA . VAL B 1 110 ? -14.828 -16 -8.273 1 97.06 110 VAL B CA 1
ATOM 2201 C C . VAL B 1 110 ? -15.648 -14.961 -7.516 1 97.06 110 VAL B C 1
ATOM 2203 O O . VAL B 1 110 ? -16.797 -15.219 -7.137 1 97.06 110 VAL B O 1
ATOM 2206 N N . LEU B 1 111 ? -15.109 -13.781 -7.324 1 96.5 111 LEU B N 1
ATOM 2207 C CA . LEU B 1 111 ? -15.773 -12.719 -6.578 1 96.5 111 LEU B CA 1
ATOM 2208 C C . LEU B 1 111 ? -16.984 -12.195 -7.34 1 96.5 111 LEU B C 1
ATOM 2210 O O . LEU B 1 111 ? -17.969 -11.781 -6.73 1 96.5 111 LEU B O 1
ATOM 2214 N N . SER B 1 112 ? -16.891 -12.211 -8.648 1 95.62 112 SER B N 1
ATOM 2215 C CA . SER B 1 112 ? -17.984 -11.711 -9.461 1 95.62 112 SER B CA 1
ATOM 2216 C C . SER B 1 112 ? -19.234 -12.578 -9.312 1 95.62 112 SER B C 1
ATOM 2218 O O . SER B 1 112 ? -20.344 -12.141 -9.633 1 95.62 112 SER B O 1
ATOM 2220 N N . ALA B 1 113 ? -19.094 -13.773 -8.805 1 93.19 113 ALA B N 1
ATOM 2221 C CA . ALA B 1 113 ? -20.188 -14.727 -8.711 1 93.19 113 ALA B CA 1
ATOM 2222 C C . ALA B 1 113 ? -20.703 -14.836 -7.277 1 93.19 113 ALA B C 1
ATOM 2224 O O . ALA B 1 113 ? -21.641 -15.586 -7 1 93.19 113 ALA B O 1
ATOM 2225 N N . ILE B 1 114 ? -20.141 -14.07 -6.434 1 89.06 114 ILE B N 1
ATOM 2226 C CA . ILE B 1 114 ? -20.484 -14.227 -5.027 1 89.06 114 ILE B CA 1
ATOM 2227 C C . ILE B 1 114 ? -21.734 -13.414 -4.707 1 89.06 114 ILE B C 1
ATOM 2229 O O . ILE B 1 114 ? -21.953 -12.352 -5.289 1 89.06 114 ILE B O 1
ATOM 2233 N N . SER B 1 115 ? -22.594 -13.938 -3.818 1 87 115 SER B N 1
ATOM 2234 C CA . SER B 1 115 ? -23.781 -13.227 -3.35 1 87 115 SER B CA 1
ATOM 2235 C C . SER B 1 115 ? -23.438 -12.227 -2.246 1 87 115 SER B C 1
ATOM 2237 O O . SER B 1 115 ? -22.375 -12.344 -1.615 1 87 115 SER B O 1
ATOM 2239 N N . GLU B 1 116 ? -24.359 -11.273 -2.066 1 82.19 116 GLU B N 1
ATOM 2240 C CA . GLU B 1 116 ? -24.156 -10.312 -0.988 1 82.19 116 GLU B CA 1
ATOM 2241 C C . GLU B 1 116 ? -24.078 -11.008 0.367 1 82.19 116 GLU B C 1
ATOM 2243 O O . GLU B 1 116 ? -23.328 -10.578 1.243 1 82.19 116 GLU B O 1
ATOM 2248 N N . ARG B 1 117 ? -24.953 -12.023 0.502 1 85.38 117 ARG B N 1
ATOM 2249 C CA . ARG B 1 117 ? -24.938 -12.781 1.747 1 85.38 117 ARG B CA 1
ATOM 2250 C C . ARG B 1 117 ? -23.578 -13.43 1.987 1 85.38 117 ARG B C 1
ATOM 2252 O O . ARG B 1 117 ? -23.062 -13.414 3.109 1 85.38 117 ARG B O 1
ATOM 2259 N N . GLU B 1 118 ? -22.984 -13.984 1.017 1 85.81 118 GLU B N 1
ATOM 2260 C CA . GLU B 1 118 ? -21.656 -14.602 1.122 1 85.81 118 GLU B CA 1
ATOM 2261 C C . GLU B 1 118 ? -20.594 -13.57 1.447 1 85.81 118 GLU B C 1
ATOM 2263 O O . GLU B 1 118 ? -19.656 -13.844 2.201 1 85.81 118 GLU B O 1
ATOM 2268 N N . LEU B 1 119 ? -20.734 -12.398 0.847 1 86.94 119 LEU B N 1
ATOM 2269 C CA . LEU B 1 119 ? -19.781 -11.32 1.073 1 86.94 119 LEU B CA 1
ATOM 2270 C C . LEU B 1 119 ? -19.766 -10.906 2.543 1 86.94 119 LEU B C 1
ATOM 2272 O O . LEU B 1 119 ? -18.703 -10.578 3.084 1 86.94 119 LEU B O 1
ATOM 2276 N N . GLU B 1 120 ? -20.859 -10.93 3.156 1 81.94 120 GLU B N 1
ATOM 2277 C CA . GLU B 1 120 ? -20.984 -10.492 4.543 1 81.94 120 GLU B CA 1
ATOM 2278 C C . GLU B 1 120 ? -20.609 -11.609 5.512 1 81.94 120 GLU B C 1
ATOM 2280 O O . GLU B 1 120 ? -20.344 -11.352 6.688 1 81.94 120 GLU B O 1
ATOM 2285 N N . GLN B 1 121 ? -20.594 -12.828 5 1 80.81 121 GLN B N 1
ATOM 2286 C CA . GLN B 1 121 ? -20.344 -13.97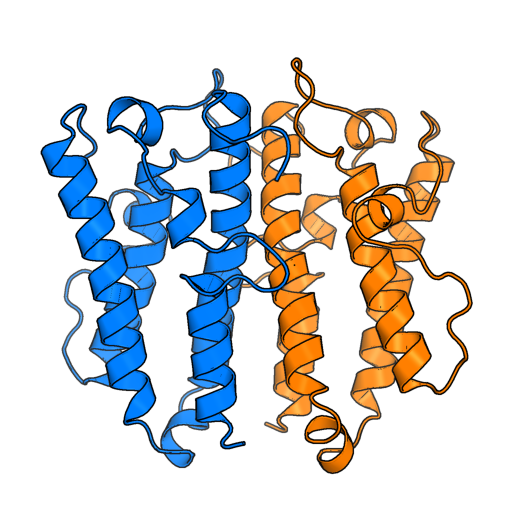7 5.859 1 80.81 121 GLN B CA 1
ATOM 2287 C C . GLN B 1 121 ? -18.844 -14.258 5.973 1 80.81 121 GLN B C 1
ATOM 2289 O O . GLN B 1 121 ? -18.078 -13.898 5.082 1 80.81 121 GLN B O 1
ATOM 2294 N N . ASN B 1 122 ? -18.406 -14.75 7.098 1 79.94 122 ASN B N 1
ATOM 2295 C CA . ASN B 1 122 ? -17.078 -15.297 7.34 1 79.94 122 ASN B CA 1
ATOM 2296 C C . ASN B 1 122 ? -15.992 -14.227 7.168 1 79.94 122 ASN B C 1
ATOM 2298 O O . ASN B 1 122 ? -14.883 -14.531 6.719 1 79.94 122 ASN B O 1
ATOM 2302 N N . SER B 1 123 ? -16.344 -12.984 7.348 1 88.25 123 SER B N 1
ATOM 2303 C CA . SER B 1 123 ? -15.391 -11.875 7.324 1 88.25 123 SER B CA 1
ATOM 2304 C C . SER B 1 123 ? -14.719 -11.742 5.961 1 88.25 123 SER B C 1
ATOM 2306 O O . SER B 1 123 ? -13.578 -11.289 5.863 1 88.25 123 SER B O 1
ATOM 2308 N N . LEU B 1 124 ? -15.414 -12.219 4.914 1 93.25 124 LEU B N 1
ATOM 2309 C CA . LEU B 1 124 ? -14.836 -12.227 3.578 1 93.25 124 LEU B CA 1
ATOM 2310 C C . LEU B 1 124 ? -14.445 -10.812 3.154 1 93.25 124 LEU B C 1
ATOM 2312 O O . LEU B 1 124 ? -13.367 -10.602 2.582 1 93.25 124 LEU B O 1
ATOM 2316 N N . GLU B 1 125 ? -15.266 -9.867 3.393 1 93.56 125 GLU B N 1
ATOM 2317 C CA . GLU B 1 125 ? -14.961 -8.492 2.996 1 93.56 125 GLU B CA 1
ATOM 2318 C C . GLU B 1 125 ? -13.68 -7.996 3.654 1 93.56 125 GLU B C 1
ATOM 2320 O O . GLU B 1 125 ? -12.836 -7.379 3 1 93.56 125 GLU B O 1
ATOM 2325 N N . GLY B 1 126 ? -13.562 -8.273 4.941 1 94.06 126 GLY B N 1
ATOM 2326 C CA . GLY B 1 126 ? -12.336 -7.918 5.637 1 94.06 126 GLY B CA 1
ATOM 2327 C C . GLY B 1 126 ? -11.102 -8.57 5.047 1 94.06 126 GLY B C 1
ATOM 2328 O O . GLY B 1 126 ? -10.07 -7.926 4.883 1 94.06 126 GLY B O 1
ATOM 2329 N N . LYS B 1 127 ? -11.227 -9.82 4.719 1 95 127 LYS B N 1
ATOM 2330 C CA . LYS B 1 127 ? -10.125 -10.555 4.109 1 95 127 LYS B CA 1
ATOM 2331 C C . LYS B 1 127 ? -9.75 -9.961 2.752 1 95 127 LYS B C 1
ATOM 2333 O O . LYS B 1 127 ? -8.57 -9.852 2.42 1 95 127 LYS B O 1
ATOM 2338 N N . LEU B 1 128 ? -10.766 -9.617 2.006 1 96.31 128 LEU B N 1
ATOM 2339 C CA . LEU B 1 128 ? -10.539 -9.008 0.698 1 96.31 128 LEU B CA 1
ATOM 2340 C C . LEU B 1 128 ? -9.828 -7.668 0.837 1 96.31 128 LEU B C 1
ATOM 2342 O O . LEU B 1 128 ? -8.891 -7.371 0.091 1 96.31 128 LEU B O 1
ATOM 2346 N N . LEU B 1 129 ? -10.258 -6.891 1.765 1 97 129 LEU B N 1
ATOM 2347 C CA . LEU B 1 129 ? -9.625 -5.598 1.989 1 97 129 LEU B CA 1
ATOM 2348 C C . LEU B 1 129 ? -8.18 -5.773 2.455 1 97 129 LEU B C 1
ATOM 2350 O O . LEU B 1 129 ? -7.297 -5.016 2.047 1 97 129 LEU B O 1
ATOM 2354 N N . ASP B 1 130 ? -7.922 -6.801 3.23 1 96.81 130 ASP B N 1
ATOM 2355 C CA . ASP B 1 130 ? -6.555 -7.105 3.648 1 96.81 130 ASP B CA 1
ATOM 2356 C C . ASP B 1 130 ? -5.668 -7.414 2.443 1 96.81 130 ASP B C 1
ATOM 2358 O O . ASP B 1 130 ? -4.543 -6.922 2.354 1 96.81 130 ASP B O 1
ATOM 2362 N N . ILE B 1 131 ? -6.188 -8.172 1.583 1 97.62 131 ILE B N 1
ATOM 2363 C CA . ILE B 1 131 ? -5.438 -8.562 0.394 1 97.62 131 ILE B CA 1
ATOM 2364 C C . ILE B 1 131 ? -5.141 -7.328 -0.457 1 97.62 131 ILE B C 1
ATOM 2366 O O . ILE B 1 131 ? -4.012 -7.148 -0.926 1 97.62 131 ILE B O 1
ATOM 2370 N N . MET B 1 132 ? -6.121 -6.477 -0.629 1 98.62 132 MET B N 1
ATOM 2371 C CA . MET B 1 132 ? -5.965 -5.309 -1.491 1 98.62 132 MET B CA 1
ATOM 2372 C C . MET B 1 132 ? -5.016 -4.293 -0.867 1 98.62 132 MET B C 1
ATOM 2374 O O . MET B 1 132 ? -4.176 -3.715 -1.561 1 98.62 132 MET B O 1
ATOM 2378 N N . LEU B 1 133 ? -5.082 -4.086 0.429 1 98.69 133 LEU B N 1
ATOM 2379 C CA . LEU B 1 133 ? -4.148 -3.211 1.13 1 98.69 133 LEU B CA 1
ATOM 2380 C C . LEU B 1 133 ? -2.73 -3.766 1.07 1 98.69 133 LEU B C 1
ATOM 2382 O O . LEU B 1 133 ? -1.774 -3.016 0.867 1 98.69 133 LEU B O 1
ATOM 2386 N N . HIS B 1 134 ? -2.633 -5.051 1.244 1 98.31 134 HIS B N 1
ATOM 2387 C CA . HIS B 1 134 ? -1.356 -5.754 1.169 1 98.31 134 HIS B CA 1
ATOM 2388 C C . HIS B 1 134 ? -0.733 -5.613 -0.216 1 98.31 134 HIS B C 1
ATOM 2390 O O . HIS B 1 134 ? 0.474 -5.398 -0.34 1 98.31 134 HIS B O 1
ATOM 2396 N N . ASP B 1 135 ? -1.56 -5.695 -1.242 1 98.56 135 ASP B N 1
ATOM 2397 C CA . ASP B 1 135 ? -1.104 -5.469 -2.609 1 98.56 135 ASP B CA 1
ATOM 2398 C C . ASP B 1 135 ? -0.526 -4.066 -2.771 1 98.56 135 ASP B C 1
ATOM 2400 O O . ASP B 1 135 ? 0.552 -3.895 -3.344 1 98.56 135 ASP B O 1
ATOM 2404 N N . ALA B 1 136 ? -1.269 -3.078 -2.322 1 98.75 136 ALA B N 1
ATOM 2405 C CA . ALA B 1 136 ? -0.811 -1.694 -2.424 1 98.75 136 ALA B CA 1
ATOM 2406 C C . ALA B 1 136 ? 0.525 -1.505 -1.711 1 98.75 136 ALA B C 1
ATOM 2408 O O . ALA B 1 136 ? 1.448 -0.899 -2.262 1 98.75 136 ALA B O 1
ATOM 2409 N N . TYR B 1 137 ? 0.611 -2.104 -0.537 1 98.69 137 TYR B N 1
ATOM 2410 C CA . TYR B 1 137 ? 1.798 -2.021 0.307 1 98.69 137 TYR B CA 1
ATOM 2411 C C . TYR B 1 137 ? 3.025 -2.549 -0.425 1 98.69 137 TYR B C 1
ATOM 2413 O O . TYR B 1 137 ? 4.031 -1.845 -0.551 1 98.69 137 TYR B O 1
ATOM 2421 N N . HIS B 1 138 ? 2.967 -3.707 -0.914 1 98.44 138 HIS B N 1
ATOM 2422 C CA . HIS B 1 138 ? 4.105 -4.316 -1.59 1 98.44 138 HIS B CA 1
ATOM 2423 C C . HIS B 1 138 ? 4.32 -3.703 -2.971 1 98.44 138 HIS B C 1
ATOM 2425 O O . HIS B 1 138 ? 5.453 -3.639 -3.455 1 98.44 138 HIS B O 1
ATOM 2431 N N . THR B 1 139 ? 3.234 -3.211 -3.637 1 98.69 139 THR B N 1
ATOM 2432 C CA . THR B 1 139 ? 3.414 -2.479 -4.887 1 98.69 139 THR B CA 1
ATOM 2433 C C . THR B 1 139 ? 4.281 -1.243 -4.668 1 98.69 139 THR B C 1
ATOM 2435 O O . THR B 1 139 ? 5.164 -0.949 -5.477 1 98.69 139 THR B O 1
ATOM 2438 N N . GLY B 1 140 ? 4.035 -0.523 -3.592 1 97.5 140 GLY B N 1
ATOM 2439 C CA . GLY B 1 140 ? 4.902 0.591 -3.242 1 97.5 140 GLY B CA 1
ATOM 2440 C C . GLY B 1 140 ? 6.359 0.19 -3.096 1 97.5 140 GLY B C 1
ATOM 2441 O O . GLY B 1 140 ? 7.254 0.904 -3.551 1 97.5 140 GLY B O 1
ATOM 2442 N N . GLN B 1 141 ? 6.578 -0.944 -2.496 1 96.25 141 GLN B N 1
ATOM 2443 C CA . GLN B 1 141 ? 7.938 -1.436 -2.307 1 96.25 141 GLN B CA 1
ATOM 2444 C C . GLN B 1 141 ? 8.57 -1.819 -3.639 1 96.25 141 GLN B C 1
ATOM 2446 O O . GLN B 1 141 ? 9.75 -1.533 -3.877 1 96.25 141 GLN B O 1
ATOM 2451 N N . ILE B 1 142 ? 7.805 -2.426 -4.465 1 97.06 142 ILE B N 1
ATOM 2452 C CA . ILE B 1 142 ? 8.281 -2.842 -5.781 1 97.06 142 ILE B CA 1
ATOM 2453 C C . ILE B 1 142 ? 8.719 -1.618 -6.582 1 97.06 142 ILE B C 1
ATOM 2455 O O . ILE B 1 142 ? 9.797 -1.61 -7.18 1 97.06 142 ILE B O 1
ATOM 2459 N N . ILE B 1 143 ? 7.898 -0.608 -6.578 1 95.56 143 ILE B N 1
ATOM 2460 C CA . ILE B 1 143 ? 8.203 0.594 -7.348 1 95.56 143 ILE B CA 1
ATOM 2461 C C . ILE B 1 143 ? 9.461 1.259 -6.793 1 95.56 143 ILE B C 1
ATOM 2463 O O . ILE B 1 143 ? 10.297 1.742 -7.555 1 95.56 143 ILE B O 1
ATOM 2467 N N . GLN B 1 144 ? 9.594 1.217 -5.488 1 92.25 144 GLN B N 1
ATOM 2468 C CA . GLN B 1 144 ? 10.812 1.769 -4.898 1 92.25 144 GLN B CA 1
ATOM 2469 C C . GLN B 1 144 ? 12.039 0.995 -5.359 1 92.25 144 GLN B C 1
ATOM 2471 O O . GLN B 1 144 ? 13.086 1.589 -5.637 1 92.25 144 GLN B O 1
ATOM 2476 N N . LEU B 1 145 ? 11.953 -0.302 -5.422 1 92.44 145 LEU B N 1
ATOM 2477 C CA . LEU B 1 145 ? 13.055 -1.13 -5.902 1 92.44 145 LEU B CA 1
ATOM 2478 C C . LEU B 1 145 ? 13.391 -0.808 -7.355 1 92.44 145 LEU B C 1
ATOM 2480 O O . LEU B 1 145 ? 14.562 -0.744 -7.727 1 92.44 145 LEU B O 1
ATOM 2484 N N . ARG B 1 146 ? 12.336 -0.599 -8.133 1 93.88 146 ARG B N 1
ATOM 2485 C CA . ARG B 1 146 ? 12.547 -0.242 -9.531 1 93.88 146 ARG B CA 1
ATOM 2486 C C . ARG B 1 146 ? 13.266 1.099 -9.656 1 93.88 146 ARG B C 1
ATOM 2488 O O . ARG B 1 146 ? 14.148 1.259 -10.5 1 93.88 146 ARG B O 1
ATOM 2495 N N . LYS B 1 147 ? 12.852 2.012 -8.875 1 90.38 147 LYS B N 1
ATOM 2496 C CA . LYS B 1 147 ? 13.516 3.312 -8.883 1 90.38 147 LYS B CA 1
ATOM 2497 C C . LYS B 1 147 ? 14.992 3.182 -8.531 1 90.38 147 LYS B C 1
ATOM 2499 O O . LYS B 1 147 ? 15.844 3.828 -9.148 1 90.38 147 LYS B O 1
ATOM 2504 N N . MET B 1 148 ? 15.312 2.336 -7.66 1 87.12 148 MET B N 1
ATOM 2505 C CA . MET B 1 148 ? 16.672 2.172 -7.176 1 87.12 148 MET B CA 1
ATOM 2506 C C . MET B 1 148 ? 17.562 1.551 -8.25 1 87.12 148 MET B C 1
ATOM 2508 O O . MET B 1 148 ? 18.766 1.81 -8.297 1 87.12 148 MET B O 1
ATOM 2512 N N . GLN B 1 149 ? 17.016 0.792 -9.047 1 89.38 149 GLN B N 1
ATOM 2513 C CA . GLN B 1 149 ? 17.828 0.141 -10.062 1 89.38 149 GLN B CA 1
ATOM 2514 C C . GLN B 1 149 ? 17.703 0.844 -11.406 1 89.38 149 GLN B C 1
ATOM 2516 O O . GLN B 1 149 ? 18.156 0.321 -12.438 1 89.38 149 GLN B O 1
ATOM 2521 N N . GLY B 1 150 ? 17 2.004 -11.414 1 88.25 150 GLY B N 1
ATOM 2522 C CA . GLY B 1 150 ? 16.906 2.818 -12.617 1 88.25 150 GLY B CA 1
ATOM 2523 C C . GLY B 1 150 ? 15.961 2.236 -13.656 1 88.25 150 GLY B C 1
ATOM 2524 O O . GLY B 1 150 ? 16.094 2.518 -14.844 1 88.25 150 GLY B O 1
ATOM 2525 N N . ALA B 1 151 ? 15.07 1.401 -13.242 1 90.31 151 ALA B N 1
ATOM 2526 C CA . ALA B 1 151 ? 14.172 0.713 -14.164 1 90.31 151 ALA B CA 1
ATOM 2527 C C . ALA B 1 151 ? 12.758 1.29 -14.086 1 90.31 151 ALA B C 1
ATOM 2529 O O . ALA B 1 151 ? 11.789 0.642 -14.492 1 90.31 151 ALA B O 1
ATOM 2530 N N . TRP B 1 152 ? 12.578 2.439 -13.406 1 90 152 TRP B N 1
ATOM 2531 C CA . TRP B 1 152 ? 11.305 3.141 -13.297 1 90 152 TRP B CA 1
ATOM 2532 C C . TRP B 1 152 ? 11.406 4.547 -13.883 1 90 152 TRP B C 1
ATOM 2534 O O . TRP B 1 152 ? 12.391 5.25 -13.656 1 90 152 TRP B O 1
ATOM 2544 N N . PRO B 1 153 ? 10.367 4.836 -14.664 1 81.38 153 PRO B N 1
ATOM 2545 C CA . PRO B 1 153 ? 10.461 6.176 -15.242 1 81.38 153 PRO B CA 1
ATOM 2546 C C . PRO B 1 153 ? 10.516 7.277 -14.188 1 81.38 153 PRO B C 1
ATOM 2548 O O . PRO B 1 153 ? 9.859 7.176 -13.148 1 81.38 153 PRO B O 1
ATOM 2551 N N . SER B 1 154 ? 11.406 8.242 -14.336 1 65.69 154 SER B N 1
ATOM 2552 C CA . SER B 1 154 ? 11.602 9.344 -13.398 1 65.69 154 SER B CA 1
ATOM 2553 C C . SER B 1 154 ? 10.344 10.203 -13.297 1 65.69 154 SER B C 1
ATOM 2555 O O . SER B 1 154 ? 10.07 10.789 -12.242 1 65.69 154 SER B O 1
ATOM 2557 N N . LYS B 1 155 ? 9.828 10.469 -14.336 1 63.25 155 LYS B N 1
ATOM 2558 C CA . LYS B 1 155 ? 8.602 11.25 -14.383 1 63.25 155 LYS B CA 1
ATOM 2559 C C . LYS B 1 155 ? 7.441 10.422 -14.93 1 63.25 155 LYS B C 1
ATOM 2561 O O . LYS B 1 155 ? 7.582 9.742 -15.953 1 63.25 155 LYS B O 1
ATOM 2566 N N . ARG B 1 156 ? 6.582 10.133 -13.93 1 65.69 156 ARG B N 1
ATOM 2567 C CA . ARG B 1 156 ? 5.352 9.492 -14.383 1 65.69 156 ARG B CA 1
ATOM 2568 C C . ARG B 1 156 ? 4.188 10.477 -14.367 1 65.69 156 ARG B C 1
ATOM 2570 O O . ARG B 1 156 ? 4.055 11.273 -13.438 1 65.69 156 ARG B O 1
#

Organism: Bacillus thuringiensis (NCBI:txid1428)

Radius of gyration: 19.4 Å; Cα contacts (8 Å, |Δi|>4): 372; chains: 2; bounding box: 50×54×37 Å

Secondary structure (DSSP, 8-state):
--HHHHHHHHHHHHHTS-SSS--HHHHHTT--HHHHH---SSS-S--HHHHHHHHHHHHHHHHHHHHT--------GGGGGGSS---S-HHHHHHHHHHHHHHHHHHHHHHHT--HHHHHGGGHHHHHHHHHHHHHHHHHHHHHHHHHTT-S-S--/--HHHHHHHHHHHHHTS-SSS--HHHHHTT--HHHHH---SSS-S--HHHHHHHHHHHHHHHHHHHHT--------GGGGGGSS---S-HHHHHHHHHHHHHHHHHHHHHHHT--HHHHHGGGHHHHHHHHHHHHHHHHHHHHHHHHHTT-S-S--

pLDDT: mean 93.43, std 7.82, range [61.19, 98.81]